Protein AF-A0A3N5KDJ1-F1 (afdb_monomer_lite)

Secondary structure (DSSP, 8-state):
-HHHHHHHHHHHHHHHHHHHHHTTTS---HHHHHHHHIIIIIHHHHHHHHHHHHHH--SHHHH-HHHHHHHHHHHHHHHHHHHHS-GGGGGGGHHHHHHHHHHHHHHHHHHHHHHHHHHH-SS--THHHHHHHHHHHHHHHHHHHHHHHHTHHHHHHHHHHHHHHHHHHHHHHHHHHHHHHHHTT--HHHHHHHHHHHHS--HHHHHHHHHHTS--HHHHHHHHHHHHHHHHHHHHHHHHHHTSPPPPP-

Radius of gyration: 21.08 Å; chains: 1; bounding box: 54×43×55 Å

Structure (mmCIF, N/CA/C/O backbone):
data_AF-A0A3N5KDJ1-F1
#
_entry.id   AF-A0A3N5KDJ1-F1
#
loop_
_atom_site.group_PDB
_atom_site.id
_atom_site.type_symbol
_atom_site.label_atom_id
_atom_site.label_alt_id
_atom_site.label_comp_id
_atom_site.label_asym_id
_atom_site.label_entity_id
_atom_site.label_seq_id
_atom_site.pdbx_PDB_ins_code
_atom_site.Cartn_x
_atom_site.Cartn_y
_atom_site.Cartn_z
_atom_site.occupancy
_atom_site.B_iso_or_equiv
_atom_site.auth_seq_id
_atom_site.auth_comp_id
_atom_site.auth_asym_id
_atom_site.auth_atom_id
_atom_site.pdbx_PDB_model_num
ATOM 1 N N . THR A 1 1 ? -10.649 -8.345 2.910 1.00 86.75 1 THR A N 1
ATOM 2 C CA . THR A 1 1 ? -9.796 -9.468 3.366 1.00 86.75 1 THR A CA 1
ATOM 3 C C . THR A 1 1 ? -8.658 -9.749 2.407 1.00 86.75 1 THR A C 1
ATOM 5 O O . THR A 1 1 ? -7.533 -9.834 2.877 1.00 86.75 1 THR A O 1
ATOM 8 N N . MET A 1 2 ? -8.898 -9.818 1.090 1.00 92.56 2 MET A N 1
ATOM 9 C CA . MET A 1 2 ? -7.835 -10.092 0.108 1.00 92.56 2 MET A CA 1
ATOM 10 C C . MET A 1 2 ? -6.663 -9.109 0.185 1.00 92.56 2 MET A C 1
ATOM 12 O O . MET A 1 2 ? -5.533 -9.563 0.349 1.00 92.56 2 MET A O 1
ATOM 16 N N . THR A 1 3 ? -6.922 -7.795 0.207 1.00 92.38 3 THR A N 1
ATOM 17 C CA . THR A 1 3 ? -5.856 -6.789 0.368 1.00 92.38 3 THR A CA 1
ATOM 18 C C . THR A 1 3 ? -5.021 -7.005 1.630 1.00 92.38 3 THR A C 1
ATOM 20 O O . THR A 1 3 ? -3.808 -6.832 1.614 1.00 92.38 3 THR A O 1
ATOM 23 N N . ALA A 1 4 ? -5.647 -7.392 2.747 1.00 90.50 4 ALA A N 1
ATOM 24 C CA . ALA A 1 4 ? -4.933 -7.620 4.002 1.00 90.50 4 ALA A CA 1
ATOM 25 C C . ALA A 1 4 ? -4.006 -8.841 3.895 1.00 90.50 4 ALA A C 1
ATOM 27 O O . ALA A 1 4 ? -2.845 -8.764 4.289 1.00 90.50 4 ALA A O 1
ATOM 28 N N . CYS A 1 5 ? -4.488 -9.938 3.305 1.00 93.06 5 CYS A N 1
ATOM 29 C CA . CYS A 1 5 ? -3.682 -11.133 3.062 1.00 93.06 5 CYS A CA 1
ATOM 30 C C . CYS A 1 5 ? -2.518 -10.852 2.099 1.00 93.06 5 CYS A C 1
ATOM 32 O O . CYS A 1 5 ? -1.385 -11.224 2.400 1.00 93.06 5 CYS A O 1
ATOM 34 N N . SER A 1 6 ? -2.762 -10.158 0.981 1.00 93.12 6 SER A N 1
ATOM 35 C CA . SER A 1 6 ? -1.705 -9.817 0.018 1.00 93.12 6 SER A CA 1
ATOM 36 C C . SER A 1 6 ? -0.662 -8.874 0.623 1.00 93.12 6 SER A C 1
ATOM 38 O O . SER A 1 6 ? 0.535 -9.060 0.415 1.00 93.12 6 SER A O 1
ATOM 40 N N . THR A 1 7 ? -1.098 -7.923 1.449 1.00 92.50 7 THR A N 1
ATOM 41 C CA . THR A 1 7 ? -0.223 -6.989 2.170 1.00 92.50 7 THR A CA 1
ATOM 42 C C . THR A 1 7 ? 0.633 -7.693 3.226 1.00 92.50 7 THR A C 1
ATOM 44 O O . THR A 1 7 ? 1.805 -7.367 3.382 1.00 92.50 7 THR A O 1
ATOM 47 N N . LEU A 1 8 ? 0.091 -8.684 3.940 1.00 91.56 8 LEU A N 1
ATOM 48 C CA . LEU A 1 8 ? 0.865 -9.477 4.901 1.00 91.56 8 LEU A CA 1
ATOM 49 C C . LEU A 1 8 ? 1.845 -10.440 4.216 1.00 91.56 8 LEU A C 1
ATOM 51 O O . LEU A 1 8 ? 2.909 -10.715 4.764 1.00 91.56 8 LEU A O 1
ATOM 55 N N . ALA A 1 9 ? 1.513 -10.928 3.018 1.00 94.19 9 ALA A N 1
ATOM 56 C CA . ALA A 1 9 ? 2.385 -11.796 2.227 1.00 94.19 9 ALA A CA 1
ATOM 57 C C . ALA A 1 9 ? 3.485 -11.029 1.463 1.00 94.19 9 ALA A C 1
ATOM 59 O O . ALA A 1 9 ? 4.521 -11.607 1.113 1.00 94.19 9 ALA A O 1
ATOM 60 N N . SER A 1 10 ? 3.299 -9.728 1.209 1.00 93.94 10 SER A N 1
ATOM 61 C CA . SER A 1 10 ? 4.195 -8.928 0.365 1.00 93.94 10 SER A CA 1
ATOM 62 C C . SER A 1 10 ? 5.666 -8.887 0.805 1.00 93.94 10 SER A C 1
ATOM 64 O O . SER A 1 10 ? 6.512 -8.844 -0.090 1.00 93.94 10 SER A O 1
ATOM 66 N N . PRO A 1 11 ? 6.042 -8.942 2.105 1.00 93.12 11 PRO A N 1
ATOM 67 C CA . PRO A 1 11 ? 7.449 -8.983 2.505 1.00 93.12 11 PRO A CA 1
ATOM 68 C C . PRO A 1 11 ? 8.232 -10.157 1.921 1.00 93.12 11 PRO A C 1
ATOM 70 O O . PRO A 1 11 ? 9.436 -10.043 1.733 1.00 93.12 11 PRO A O 1
ATOM 73 N N . VAL A 1 12 ? 7.565 -11.268 1.607 1.00 95.31 12 VAL A N 1
ATOM 74 C CA . VAL A 1 12 ? 8.206 -12.463 1.042 1.00 95.31 12 VAL A CA 1
ATOM 75 C C . VAL A 1 12 ? 7.979 -12.534 -0.465 1.00 95.31 12 VAL A C 1
ATOM 77 O O . VAL A 1 12 ? 8.919 -12.735 -1.236 1.00 95.31 12 VAL A O 1
ATOM 80 N N . VAL A 1 13 ? 6.734 -12.326 -0.894 1.00 95.62 13 VAL A N 1
ATOM 81 C CA . VAL A 1 13 ? 6.320 -12.514 -2.289 1.00 95.62 13 VAL A CA 1
ATOM 82 C C . VAL A 1 13 ? 6.931 -11.455 -3.210 1.00 95.62 13 VAL A C 1
ATOM 84 O O . VAL A 1 13 ? 7.442 -11.789 -4.279 1.00 95.62 13 VAL A O 1
ATOM 87 N N . THR A 1 14 ? 6.944 -10.184 -2.797 1.00 93.94 14 THR A N 1
ATOM 88 C CA . THR A 1 14 ? 7.474 -9.101 -3.636 1.00 93.94 14 THR A CA 1
ATOM 89 C C . THR A 1 14 ? 8.986 -9.241 -3.849 1.00 93.94 14 THR A C 1
ATOM 91 O O . THR A 1 14 ? 9.416 -9.180 -5.004 1.00 93.94 14 THR A O 1
ATOM 94 N N . PRO A 1 15 ? 9.823 -9.507 -2.821 1.00 93.19 15 PRO A N 1
ATOM 95 C CA . PRO A 1 15 ? 11.246 -9.758 -3.038 1.00 93.19 15 PRO A CA 1
ATOM 96 C C . PRO A 1 15 ? 11.558 -10.994 -3.852 1.00 93.19 15 PRO A C 1
ATOM 98 O O . PRO A 1 15 ? 12.506 -10.971 -4.638 1.00 93.19 15 PRO A O 1
ATOM 101 N N . PHE A 1 16 ? 10.746 -12.038 -3.714 1.00 95.00 16 PHE A N 1
ATOM 102 C CA . PHE A 1 16 ? 10.874 -13.231 -4.532 1.00 95.00 16 PHE A CA 1
ATOM 103 C C . PHE A 1 16 ? 10.671 -12.907 -6.019 1.00 95.00 16 PHE A C 1
ATOM 105 O O . PHE A 1 16 ? 11.579 -13.135 -6.819 1.00 95.00 16 PHE A O 1
ATOM 112 N N . TYR A 1 17 ? 9.542 -12.292 -6.390 1.00 93.62 17 TYR A N 1
ATOM 113 C CA . TYR A 1 17 ? 9.266 -11.962 -7.792 1.00 93.62 17 TYR A CA 1
ATOM 114 C C . TYR A 1 17 ? 10.237 -10.937 -8.366 1.00 93.62 17 TYR A C 1
ATOM 116 O O . TYR A 1 17 ? 10.680 -11.086 -9.501 1.00 93.62 17 TYR A O 1
ATOM 124 N N . MET A 1 18 ? 10.632 -9.935 -7.585 1.00 91.88 18 MET A N 1
ATOM 125 C CA . MET A 1 18 ? 11.639 -8.969 -8.015 1.00 91.88 18 MET A CA 1
ATOM 126 C C . MET A 1 18 ? 12.985 -9.648 -8.287 1.00 91.88 18 MET A C 1
ATOM 128 O O . MET A 1 18 ? 13.595 -9.393 -9.321 1.00 91.88 18 MET A O 1
ATOM 132 N N . LYS A 1 19 ? 13.438 -10.567 -7.425 1.00 91.44 19 LYS A N 1
ATOM 133 C CA . LYS A 1 19 ? 14.679 -11.318 -7.663 1.00 91.44 19 LYS A CA 1
ATOM 134 C C . LYS A 1 19 ? 14.588 -12.195 -8.918 1.00 91.44 19 LYS A C 1
ATOM 136 O O . LYS A 1 19 ? 15.552 -12.259 -9.673 1.00 91.44 19 LYS A O 1
ATOM 141 N N . VAL A 1 20 ? 13.446 -12.841 -9.155 1.00 92.75 20 VAL A N 1
ATOM 142 C CA . VAL A 1 20 ? 13.242 -13.728 -10.314 1.00 92.75 20 VAL A CA 1
ATOM 143 C C . VAL A 1 20 ? 13.137 -12.945 -11.627 1.00 92.75 20 VAL A C 1
ATOM 145 O O . VAL A 1 20 ? 13.780 -13.310 -12.607 1.00 92.75 20 VAL A O 1
ATOM 148 N N . LEU A 1 21 ? 12.348 -11.869 -11.654 1.00 91.06 21 LEU A N 1
ATOM 149 C CA . LEU A 1 21 ? 12.019 -11.133 -12.879 1.00 91.06 21 LEU A CA 1
ATOM 150 C C . LEU A 1 21 ? 13.016 -10.008 -13.178 1.00 91.06 21 LEU A C 1
ATOM 152 O O . LEU A 1 21 ? 13.405 -9.814 -14.326 1.00 91.06 21 LEU A O 1
ATOM 156 N N . ALA A 1 22 ? 13.442 -9.272 -12.151 1.00 87.25 22 ALA A N 1
ATOM 157 C CA . ALA A 1 22 ? 14.300 -8.097 -12.288 1.00 87.25 22 ALA A CA 1
ATOM 158 C C . ALA A 1 22 ? 15.753 -8.339 -11.847 1.00 87.25 22 ALA A C 1
ATOM 160 O O . ALA A 1 22 ? 16.609 -7.508 -12.139 1.00 87.25 22 ALA A O 1
ATOM 161 N N . GLY A 1 23 ? 16.073 -9.473 -11.210 1.00 83.19 23 GLY A N 1
ATOM 162 C CA . GLY A 1 23 ? 17.424 -9.764 -10.703 1.00 83.19 23 GLY A CA 1
ATOM 163 C C . GLY A 1 23 ? 18.509 -9.874 -11.779 1.00 83.19 23 GLY A C 1
ATOM 164 O O . GLY A 1 23 ? 19.690 -9.806 -11.456 1.00 83.19 23 GLY A O 1
ATOM 165 N N . LYS A 1 24 ? 18.122 -10.007 -13.056 1.00 82.00 24 LYS A N 1
ATOM 166 C CA . LYS A 1 24 ? 19.039 -9.930 -14.207 1.00 82.00 24 LYS A CA 1
ATOM 167 C C . LYS A 1 24 ? 19.318 -8.496 -14.675 1.00 82.00 24 LYS A C 1
ATOM 169 O O . LYS A 1 24 ? 20.275 -8.285 -15.408 1.00 82.00 24 LYS A O 1
ATOM 174 N N . LEU A 1 25 ? 18.477 -7.536 -14.288 1.00 83.38 25 LEU A N 1
ATOM 175 C CA . LEU A 1 25 ? 18.552 -6.132 -14.707 1.00 83.38 25 LEU A CA 1
ATOM 176 C C . LEU A 1 25 ? 19.106 -5.226 -13.601 1.00 83.38 25 LEU A C 1
ATOM 178 O O . LEU A 1 25 ? 19.779 -4.244 -13.897 1.00 83.38 25 LEU A O 1
ATOM 182 N N . VAL A 1 26 ? 18.810 -5.534 -12.333 1.00 83.50 26 VAL A N 1
ATOM 183 C CA . VAL A 1 26 ? 19.200 -4.727 -11.166 1.00 83.50 26 VAL A CA 1
ATOM 184 C C . VAL A 1 26 ? 19.635 -5.655 -10.023 1.00 83.50 26 VAL A C 1
ATOM 186 O O . VAL A 1 26 ? 18.965 -6.665 -9.788 1.00 83.50 26 VAL A O 1
ATOM 189 N N . PRO A 1 27 ? 20.719 -5.343 -9.282 1.00 82.75 27 PRO A N 1
ATOM 190 C CA . PRO A 1 27 ? 21.112 -6.126 -8.113 1.00 82.75 27 PRO A CA 1
ATOM 191 C C . PRO A 1 27 ? 20.036 -6.037 -7.024 1.00 82.75 27 PRO A C 1
ATOM 193 O O . PRO A 1 27 ? 19.759 -4.966 -6.486 1.00 82.75 27 PRO A O 1
ATOM 196 N N . ILE A 1 28 ? 19.414 -7.173 -6.696 1.00 84.56 28 ILE A N 1
ATOM 197 C CA . ILE A 1 28 ? 18.322 -7.246 -5.716 1.00 84.56 28 ILE A CA 1
ATOM 198 C C . ILE A 1 28 ? 18.741 -8.113 -4.532 1.00 84.56 28 ILE A C 1
ATOM 200 O O . ILE A 1 28 ? 18.849 -9.339 -4.625 1.00 84.56 28 ILE A O 1
ATOM 204 N N . HIS A 1 29 ? 18.913 -7.467 -3.379 1.00 88.38 29 HIS A N 1
ATOM 205 C CA . HIS A 1 29 ? 19.149 -8.139 -2.105 1.00 88.38 29 HIS A CA 1
ATOM 206 C C . HIS A 1 29 ? 17.816 -8.499 -1.443 1.00 88.38 29 HIS A C 1
ATOM 208 O O . HIS A 1 29 ? 17.119 -7.637 -0.909 1.00 88.38 29 HIS A O 1
ATOM 214 N N . PHE A 1 30 ? 17.476 -9.792 -1.466 1.00 90.00 30 PHE A N 1
ATOM 215 C CA . PHE A 1 30 ? 16.200 -10.312 -0.959 1.00 90.00 30 PHE A CA 1
ATOM 216 C C . PHE A 1 30 ? 15.907 -9.872 0.484 1.00 90.00 30 PHE A C 1
ATOM 218 O O . PHE A 1 30 ? 14.852 -9.300 0.745 1.00 90.00 30 PHE A O 1
ATOM 225 N N . LEU A 1 31 ? 16.855 -10.089 1.405 1.00 88.75 31 LEU A N 1
ATOM 226 C CA . LEU A 1 31 ? 16.681 -9.785 2.830 1.00 88.75 31 LEU A CA 1
ATOM 227 C C . LEU A 1 31 ? 16.502 -8.280 3.075 1.00 88.75 31 LEU A C 1
ATOM 229 O O . LEU A 1 31 ? 15.593 -7.882 3.799 1.00 88.75 31 LEU A O 1
ATOM 233 N N . SER A 1 32 ? 17.312 -7.444 2.423 1.00 85.75 32 SER A N 1
ATOM 234 C CA . SER A 1 32 ? 17.217 -5.985 2.543 1.00 85.75 32 SER A CA 1
ATOM 235 C C . SER A 1 32 ? 15.866 -5.471 2.051 1.00 85.75 32 SER A C 1
ATOM 237 O O . SER A 1 32 ? 15.233 -4.664 2.724 1.00 85.75 32 SER A O 1
ATOM 239 N N . MET A 1 33 ? 15.382 -5.977 0.910 1.00 89.50 33 MET A N 1
ATOM 240 C CA . MET A 1 33 ? 14.079 -5.571 0.389 1.00 89.50 33 MET A CA 1
ATOM 241 C C . MET A 1 33 ? 12.926 -6.073 1.259 1.00 89.50 33 MET A C 1
ATOM 243 O O . MET A 1 33 ? 11.988 -5.318 1.498 1.00 89.50 33 MET A O 1
ATOM 247 N N . MET A 1 34 ? 13.003 -7.300 1.785 1.00 91.81 34 MET A N 1
ATOM 248 C CA . MET A 1 34 ? 12.018 -7.820 2.738 1.00 91.81 34 MET A CA 1
ATOM 249 C C . MET A 1 34 ? 11.919 -6.927 3.981 1.00 91.81 34 MET A C 1
ATOM 251 O O . MET A 1 34 ? 10.816 -6.532 4.360 1.00 91.81 34 MET A O 1
ATOM 255 N N . LEU A 1 35 ? 13.055 -6.565 4.587 1.00 88.38 35 LEU A N 1
ATOM 256 C CA . LEU A 1 35 ? 13.093 -5.678 5.754 1.00 88.38 35 LEU A CA 1
ATOM 257 C C . LEU A 1 35 ? 12.549 -4.282 5.426 1.00 88.38 35 LEU A C 1
ATOM 259 O O . LEU A 1 35 ? 11.768 -3.740 6.207 1.00 88.38 35 LEU A O 1
ATOM 263 N N . SER A 1 36 ? 12.868 -3.730 4.250 1.00 88.19 36 SER A N 1
ATOM 264 C CA . SER A 1 36 ? 12.290 -2.460 3.793 1.00 88.19 36 SER A CA 1
ATOM 265 C C . SER A 1 36 ? 10.769 -2.530 3.622 1.00 88.19 36 SER A C 1
ATOM 267 O O . SER A 1 36 ? 10.069 -1.590 3.997 1.00 88.19 36 SER A O 1
ATOM 269 N N . ILE A 1 37 ? 10.231 -3.641 3.107 1.00 90.81 37 ILE A N 1
ATOM 270 C CA . ILE A 1 37 ? 8.781 -3.836 2.969 1.00 90.81 37 ILE A CA 1
ATOM 271 C C . ILE A 1 37 ? 8.117 -3.960 4.342 1.00 90.81 37 ILE A C 1
ATOM 273 O O . ILE A 1 37 ? 7.121 -3.281 4.590 1.00 90.81 37 ILE A O 1
ATOM 277 N N . LEU A 1 38 ? 8.671 -4.769 5.253 1.00 90.06 38 LEU A N 1
ATOM 278 C CA . LEU A 1 38 ? 8.181 -4.869 6.636 1.00 90.06 38 LEU A CA 1
ATOM 279 C C . LEU A 1 38 ? 8.123 -3.491 7.296 1.00 90.06 38 LEU A C 1
ATOM 281 O O . LEU A 1 38 ? 7.114 -3.118 7.893 1.00 90.06 38 LEU A O 1
ATOM 285 N N . ASN A 1 39 ? 9.188 -2.715 7.126 1.00 87.50 39 ASN A N 1
ATOM 286 C CA . ASN A 1 39 ? 9.310 -1.382 7.680 1.00 87.50 39 ASN A CA 1
ATOM 287 C C . ASN A 1 39 ? 8.277 -0.395 7.113 1.00 87.50 39 ASN A C 1
ATOM 289 O O . ASN A 1 39 ? 7.693 0.386 7.858 1.00 87.50 39 ASN A O 1
ATOM 293 N N . MET A 1 40 ? 8.029 -0.434 5.804 1.00 86.44 40 MET A N 1
ATOM 294 C CA . MET A 1 40 ? 7.122 0.502 5.133 1.00 86.44 40 MET A CA 1
ATOM 295 C C . MET A 1 40 ? 5.641 0.109 5.245 1.00 86.44 40 MET A C 1
ATOM 297 O O . MET A 1 40 ? 4.772 0.961 5.081 1.00 86.44 40 MET A O 1
ATOM 301 N N . ILE A 1 41 ? 5.337 -1.163 5.511 1.00 88.06 41 ILE A N 1
ATOM 302 C CA . ILE A 1 41 ? 3.964 -1.685 5.527 1.00 88.06 41 ILE A CA 1
ATOM 303 C C . ILE A 1 41 ? 3.536 -2.096 6.930 1.00 88.06 41 ILE A C 1
ATOM 305 O O . ILE A 1 41 ? 2.571 -1.557 7.467 1.00 88.06 41 ILE A O 1
ATOM 309 N N . VAL A 1 42 ? 4.235 -3.061 7.530 1.00 87.06 42 VAL A N 1
ATOM 310 C CA . VAL A 1 42 ? 3.792 -3.682 8.784 1.00 87.06 42 VAL A CA 1
ATOM 311 C C . VAL A 1 42 ? 3.861 -2.676 9.922 1.00 87.06 42 VAL A C 1
ATOM 313 O O . VAL A 1 42 ? 2.908 -2.579 10.692 1.00 87.06 42 VAL A O 1
ATOM 316 N N . VAL A 1 43 ? 4.931 -1.876 9.999 1.00 87.75 43 VAL A N 1
ATOM 317 C CA . VAL A 1 43 ? 5.064 -0.883 11.074 1.00 87.75 43 VAL A CA 1
ATOM 318 C C . VAL A 1 43 ? 3.939 0.166 11.019 1.00 87.75 43 VAL A C 1
ATOM 320 O O . VAL A 1 43 ? 3.238 0.305 12.026 1.00 87.75 43 VAL A O 1
ATOM 323 N N . PRO A 1 44 ? 3.652 0.836 9.880 1.00 86.25 44 PRO A N 1
ATOM 324 C CA . PRO A 1 44 ? 2.510 1.745 9.791 1.00 86.25 44 PRO A CA 1
ATOM 325 C C . PRO A 1 44 ? 1.151 1.080 10.027 1.00 86.25 44 PRO A C 1
ATOM 327 O O . PRO A 1 44 ? 0.286 1.705 10.634 1.00 86.25 44 PRO A O 1
ATOM 330 N N . ILE A 1 45 ? 0.945 -0.175 9.607 1.00 89.44 45 ILE A N 1
ATOM 331 C CA . ILE A 1 45 ? -0.315 -0.894 9.865 1.00 89.44 45 ILE A CA 1
ATOM 332 C C . ILE A 1 45 ? -0.498 -1.153 11.359 1.00 89.44 45 ILE A C 1
ATOM 334 O O . ILE A 1 45 ? -1.560 -0.852 11.899 1.00 89.44 45 ILE A O 1
ATOM 338 N N . VAL A 1 46 ? 0.521 -1.676 12.047 1.00 89.94 46 VAL A N 1
ATOM 339 C CA . VAL A 1 46 ? 0.458 -1.937 13.495 1.00 89.94 46 VAL A CA 1
ATOM 340 C C . VAL A 1 46 ? 0.188 -0.641 14.253 1.00 89.94 46 VAL A C 1
ATOM 342 O O . VAL A 1 46 ? -0.699 -0.591 15.105 1.00 89.94 46 VAL A O 1
ATOM 345 N N . VAL A 1 47 ? 0.891 0.431 13.893 1.00 89.00 47 VAL A N 1
ATOM 346 C CA . VAL A 1 47 ? 0.674 1.765 14.461 1.00 89.00 47 VAL A CA 1
ATOM 347 C C . VAL A 1 47 ? -0.731 2.272 14.168 1.00 89.00 47 VAL A C 1
ATOM 349 O O . VAL A 1 47 ? -1.393 2.760 15.077 1.00 89.00 47 VAL A O 1
ATOM 352 N N . GLY A 1 48 ? -1.220 2.115 12.940 1.00 87.44 48 GLY A N 1
ATOM 353 C CA . GLY A 1 48 ? -2.573 2.490 12.542 1.00 87.44 48 GLY A CA 1
ATOM 354 C C . GLY A 1 48 ? -3.648 1.726 13.315 1.00 87.44 48 GLY A C 1
ATOM 355 O O . GLY A 1 48 ? -4.643 2.320 13.719 1.00 87.44 48 GLY A O 1
ATOM 356 N N . LEU A 1 49 ? -3.437 0.438 13.600 1.00 89.12 49 LEU A N 1
ATOM 357 C CA . LEU A 1 49 ? -4.335 -0.374 14.429 1.00 89.12 49 LEU A CA 1
ATOM 358 C C . LEU A 1 49 ? -4.322 0.072 15.898 1.00 89.12 49 LEU A C 1
ATOM 360 O O . LEU A 1 49 ? -5.381 0.150 16.526 1.00 89.12 49 LEU A O 1
ATOM 364 N N . ILE A 1 50 ? -3.148 0.401 16.447 1.00 89.06 50 ILE A N 1
ATOM 365 C CA . ILE A 1 50 ? -3.026 0.980 17.793 1.00 89.06 50 ILE A CA 1
ATOM 366 C C . ILE A 1 50 ? -3.734 2.337 17.837 1.00 89.06 50 ILE A C 1
ATOM 368 O O . ILE A 1 50 ? -4.560 2.564 18.718 1.00 89.06 50 ILE A O 1
ATOM 372 N N . ALA A 1 51 ? -3.470 3.206 16.862 1.00 85.12 51 ALA A N 1
ATOM 373 C CA . ALA A 1 51 ? -4.101 4.510 16.734 1.00 85.12 51 ALA A CA 1
ATOM 374 C C . ALA A 1 51 ? -5.622 4.377 16.603 1.00 85.12 51 ALA A C 1
ATOM 376 O O . ALA A 1 51 ? -6.344 5.064 17.313 1.00 85.12 51 ALA A O 1
ATOM 377 N N . ASN A 1 52 ? -6.132 3.444 15.792 1.00 85.62 52 ASN A N 1
ATOM 378 C CA . ASN A 1 52 ? -7.565 3.176 15.663 1.00 85.62 52 ASN A CA 1
ATOM 379 C C . ASN A 1 52 ? -8.191 2.808 17.018 1.00 85.62 52 ASN A C 1
ATOM 381 O O . ASN A 1 52 ? -9.195 3.404 17.411 1.00 85.62 52 ASN A O 1
ATOM 385 N N . ARG A 1 53 ? -7.552 1.908 17.780 1.00 85.31 53 ARG A N 1
ATOM 386 C CA . ARG A 1 53 ? -7.997 1.566 19.141 1.00 85.31 53 ARG A CA 1
ATOM 387 C C . ARG A 1 53 ? -7.959 2.766 20.081 1.00 85.31 53 ARG A C 1
ATOM 389 O O . ARG A 1 53 ? -8.887 2.939 20.864 1.00 85.31 53 ARG A O 1
ATOM 396 N N . VAL A 1 54 ? -6.918 3.595 20.006 1.00 82.56 54 VAL A N 1
ATOM 397 C CA . VAL A 1 54 ? -6.815 4.814 20.817 1.00 82.56 54 VAL A CA 1
ATOM 398 C C . VAL A 1 54 ? -7.881 5.827 20.415 1.00 82.56 54 VAL A C 1
ATOM 400 O O . VAL A 1 54 ? -8.434 6.478 21.290 1.00 82.56 54 VAL A O 1
ATOM 403 N N . LEU A 1 55 ? -8.211 5.962 19.133 1.00 77.19 55 LEU A N 1
ATOM 404 C CA . LEU A 1 55 ? -9.133 6.970 18.608 1.00 77.19 55 LEU A CA 1
ATOM 405 C C . LEU A 1 55 ? -10.598 6.604 18.861 1.00 77.19 55 LEU A C 1
ATOM 407 O O . LEU A 1 55 ? -11.318 7.409 19.453 1.00 77.19 55 LEU A O 1
ATOM 411 N N . TYR A 1 56 ? -11.008 5.389 18.496 1.00 77.75 56 TYR A N 1
ATOM 412 C CA . TYR A 1 56 ? -12.401 4.929 18.567 1.00 77.75 56 TYR A CA 1
ATOM 413 C C . TYR A 1 56 ? -12.715 4.072 19.801 1.00 77.75 56 TYR A C 1
ATOM 415 O O . TYR A 1 56 ? -13.866 3.710 20.031 1.00 77.75 56 TYR A O 1
ATOM 423 N N . GLY A 1 57 ? -11.720 3.728 20.621 1.00 79.00 57 GLY A N 1
ATOM 424 C CA . GLY A 1 57 ? -11.937 2.904 21.804 1.00 79.00 57 GLY A CA 1
ATOM 425 C C . GLY A 1 57 ? -12.821 3.586 22.854 1.00 79.00 57 GLY A C 1
ATOM 426 O O . GLY A 1 57 ? -12.542 4.699 23.295 1.00 79.00 57 GLY A O 1
ATOM 427 N N . HIS A 1 58 ? -13.839 2.867 23.333 1.00 77.38 58 HIS A N 1
ATOM 428 C CA . HIS A 1 58 ? -14.756 3.328 24.387 1.00 77.38 58 HIS A CA 1
ATOM 429 C C . HIS A 1 58 ? -14.208 3.172 25.819 1.00 77.38 58 HIS A C 1
ATOM 431 O O . HIS A 1 58 ? -14.892 3.497 26.787 1.00 77.38 58 HIS A O 1
ATOM 437 N N . LYS A 1 59 ? -12.983 2.658 25.993 1.00 83.31 59 LYS A N 1
ATOM 438 C CA . LYS A 1 59 ? -12.379 2.491 27.325 1.00 83.31 59 LYS A CA 1
ATOM 439 C C . LYS A 1 59 ? -12.046 3.854 27.946 1.00 83.31 59 LYS A C 1
ATOM 441 O O . LYS A 1 59 ? -11.507 4.723 27.264 1.00 83.31 59 LYS A O 1
ATOM 446 N N . LYS A 1 60 ? -12.247 3.994 29.267 1.00 77.25 60 LYS A N 1
ATOM 447 C CA . LYS A 1 60 ? -11.940 5.221 30.042 1.00 77.25 60 LYS A CA 1
ATOM 448 C C . LYS A 1 60 ? -10.518 5.751 29.812 1.00 77.25 60 LYS A C 1
ATOM 450 O O . LYS A 1 60 ? -10.319 6.958 29.734 1.00 77.25 60 LYS A O 1
ATOM 455 N N . VAL A 1 61 ? -9.542 4.855 29.641 1.00 78.19 61 VAL A N 1
ATOM 456 C CA . VAL A 1 61 ? -8.135 5.208 29.367 1.00 78.19 61 VAL A CA 1
ATOM 457 C C . VAL A 1 61 ? -7.989 6.051 28.094 1.00 78.19 61 VAL A C 1
ATOM 459 O O . VAL A 1 61 ? -7.192 6.977 28.072 1.00 78.19 61 VAL A O 1
ATOM 462 N N . TYR A 1 62 ? -8.785 5.797 27.053 1.00 79.38 62 TYR A N 1
ATOM 463 C CA . TYR A 1 62 ? -8.701 6.531 25.784 1.00 79.38 62 TYR A CA 1
ATOM 464 C C . TYR A 1 62 ? -9.515 7.829 25.762 1.00 79.38 62 TYR A C 1
ATOM 466 O O . TYR A 1 62 ? -9.414 8.600 24.807 1.00 79.38 62 TYR A O 1
ATOM 474 N N . GLN A 1 63 ? -10.344 8.061 26.779 1.00 78.75 63 GLN A N 1
ATOM 475 C CA . GLN A 1 63 ? -11.147 9.276 26.938 1.00 78.75 63 GLN A CA 1
ATOM 476 C C . GLN A 1 63 ? -10.507 10.259 27.926 1.00 78.75 63 GLN A C 1
ATOM 478 O O . GLN A 1 63 ? -10.778 11.457 27.865 1.00 78.75 63 GLN A O 1
ATOM 483 N N . ASN A 1 64 ? -9.639 9.767 28.815 1.00 85.56 64 ASN A N 1
ATOM 484 C CA . ASN A 1 64 ? -8.939 10.587 29.792 1.00 85.56 64 ASN A CA 1
ATOM 485 C C . ASN A 1 64 ? -7.816 11.413 29.119 1.00 85.56 64 ASN A C 1
ATOM 487 O O . ASN A 1 64 ? -6.873 10.821 28.583 1.00 85.56 64 ASN A O 1
ATOM 491 N N . PRO A 1 65 ? -7.856 12.761 29.168 1.00 86.06 65 PRO A N 1
ATOM 492 C CA . PRO A 1 65 ? -6.830 13.608 28.558 1.00 86.06 65 PRO A CA 1
ATOM 493 C C . PRO A 1 65 ? -5.429 13.376 29.140 1.00 86.06 65 PRO A C 1
ATOM 495 O O . PRO A 1 65 ? -4.460 13.407 28.387 1.00 86.06 65 PRO A O 1
ATOM 498 N N . ALA A 1 66 ? -5.303 13.066 30.436 1.00 88.19 66 ALA A N 1
ATOM 499 C CA . ALA A 1 66 ? -4.003 12.798 31.056 1.00 88.19 66 ALA A CA 1
ATOM 500 C C . ALA A 1 66 ? -3.339 11.535 30.480 1.00 88.19 66 ALA A C 1
ATOM 502 O O . ALA A 1 66 ? -2.141 11.524 30.205 1.00 88.19 66 ALA A O 1
ATOM 503 N N . ALA A 1 67 ? -4.130 10.489 30.225 1.00 87.81 67 ALA A N 1
ATOM 504 C CA . ALA A 1 67 ? -3.639 9.261 29.607 1.00 87.81 67 ALA A CA 1
ATOM 505 C C . ALA A 1 67 ? -3.222 9.485 28.143 1.00 87.81 67 ALA A C 1
ATOM 507 O O . ALA A 1 67 ? -2.199 8.958 27.713 1.00 87.81 67 ALA A O 1
ATOM 508 N N . LEU A 1 68 ? -3.963 10.306 27.388 1.00 88.00 68 LEU A N 1
ATOM 509 C CA . LEU A 1 68 ? -3.580 10.680 26.021 1.00 88.00 68 LEU A CA 1
ATOM 510 C C . LEU A 1 68 ? -2.272 11.483 25.997 1.00 88.00 68 LEU A C 1
ATOM 512 O O . LEU A 1 68 ? -1.406 11.199 25.174 1.00 88.00 68 LEU A O 1
ATOM 516 N N . ILE A 1 69 ? -2.090 12.430 26.922 1.00 90.12 69 ILE A N 1
ATOM 517 C CA . ILE A 1 69 ? -0.833 13.181 27.060 1.00 90.12 69 ILE A CA 1
ATOM 518 C C . ILE A 1 69 ? 0.326 12.234 27.387 1.00 90.12 69 ILE A C 1
ATOM 520 O O . ILE A 1 69 ? 1.379 12.335 26.763 1.00 90.12 69 ILE A O 1
ATOM 524 N N . ALA A 1 70 ? 0.132 11.278 28.299 1.00 90.50 70 ALA A N 1
ATOM 525 C CA . ALA A 1 70 ? 1.159 10.292 28.625 1.00 90.50 70 ALA A CA 1
ATOM 526 C C . ALA A 1 70 ? 1.565 9.460 27.396 1.00 90.50 70 ALA A C 1
ATOM 528 O O . ALA A 1 70 ? 2.752 9.346 27.100 1.00 90.50 70 ALA A O 1
ATOM 529 N N . VAL A 1 71 ? 0.598 8.939 26.631 1.00 89.81 71 VAL A N 1
ATOM 530 C CA . VAL A 1 71 ? 0.880 8.191 25.391 1.00 89.81 71 VAL A CA 1
ATOM 531 C C . VAL A 1 71 ? 1.612 9.067 24.372 1.00 89.81 71 VAL A C 1
ATOM 533 O O . VAL A 1 71 ? 2.579 8.611 23.765 1.00 89.81 71 VAL A O 1
ATOM 536 N N . MET A 1 72 ? 1.197 10.326 24.211 1.00 91.06 72 MET A N 1
ATOM 537 C CA . MET A 1 72 ? 1.851 11.283 23.319 1.00 91.06 72 MET A CA 1
ATOM 538 C C . MET A 1 72 ? 3.317 11.499 23.717 1.00 91.06 72 MET A C 1
ATOM 540 O O . MET A 1 72 ? 4.201 11.329 22.881 1.00 91.06 72 MET A O 1
ATOM 544 N N . LEU A 1 73 ? 3.591 11.791 24.991 1.00 92.31 73 LEU A N 1
ATOM 545 C CA . LEU A 1 73 ? 4.949 12.002 25.498 1.00 92.31 73 LEU A CA 1
ATOM 546 C C . LEU A 1 73 ? 5.819 10.750 25.358 1.00 92.31 73 LEU A C 1
ATOM 548 O O . LEU A 1 73 ? 6.956 10.859 24.911 1.00 92.31 73 LEU A O 1
ATOM 552 N N . ILE A 1 74 ? 5.282 9.565 25.663 1.00 92.00 74 ILE A N 1
ATOM 553 C CA . ILE A 1 74 ? 5.993 8.290 25.483 1.00 92.00 74 ILE A CA 1
ATOM 554 C C . ILE A 1 74 ? 6.339 8.075 24.006 1.00 92.00 74 ILE A C 1
ATOM 556 O O . ILE A 1 74 ? 7.472 7.723 23.684 1.00 92.00 74 ILE A O 1
ATOM 560 N N . SER A 1 75 ? 5.389 8.312 23.097 1.00 91.44 75 SER A N 1
ATOM 561 C CA . SER A 1 75 ? 5.628 8.153 21.659 1.00 91.44 75 SER A CA 1
ATOM 562 C C . SER A 1 75 ? 6.647 9.162 21.118 1.00 91.44 75 SER A C 1
ATOM 564 O O . SER A 1 75 ? 7.523 8.786 20.341 1.00 91.44 75 SER A O 1
ATOM 566 N N . LEU A 1 76 ? 6.602 10.414 21.584 1.00 92.75 76 LEU A N 1
ATOM 567 C CA . LEU A 1 76 ? 7.546 11.461 21.199 1.00 92.75 76 LEU A CA 1
ATOM 568 C C . LEU A 1 76 ? 8.956 11.180 21.735 1.00 92.75 76 LEU A C 1
ATOM 570 O O . LEU A 1 76 ? 9.926 11.266 20.985 1.00 92.75 76 LEU A O 1
ATOM 574 N N . ALA A 1 77 ? 9.069 10.792 23.008 1.00 92.19 77 ALA A N 1
ATOM 575 C CA . ALA A 1 77 ? 10.335 10.412 23.625 1.00 92.19 77 ALA A CA 1
ATOM 576 C C . ALA A 1 77 ? 10.934 9.178 22.941 1.00 92.19 77 ALA A C 1
ATOM 578 O O . ALA A 1 77 ? 12.115 9.176 22.606 1.00 92.19 77 ALA A O 1
ATOM 579 N N . GLY A 1 78 ? 10.117 8.160 22.653 1.00 89.12 78 GLY A N 1
ATOM 580 C CA . GLY A 1 78 ? 10.545 6.988 21.894 1.00 89.12 78 GLY A CA 1
ATOM 581 C C . GLY A 1 78 ? 11.072 7.362 20.506 1.00 89.12 78 GLY A C 1
ATOM 582 O O . GLY A 1 78 ? 12.154 6.919 20.126 1.00 89.12 78 GLY A O 1
ATOM 583 N N . ALA A 1 79 ? 10.369 8.230 19.770 1.00 89.81 79 ALA A N 1
ATOM 584 C CA . ALA A 1 79 ? 10.832 8.717 18.472 1.00 89.81 79 ALA A CA 1
ATOM 585 C C . ALA A 1 79 ? 12.173 9.466 18.591 1.00 89.81 79 ALA A C 1
ATOM 587 O O . ALA A 1 79 ? 13.098 9.185 17.828 1.00 89.81 79 ALA A O 1
ATOM 588 N N . ALA A 1 80 ? 12.323 10.344 19.585 1.00 89.50 80 ALA A N 1
ATOM 589 C CA . ALA A 1 80 ? 13.569 11.064 19.840 1.00 89.50 80 ALA A CA 1
ATOM 590 C C . ALA A 1 80 ? 14.730 10.117 20.188 1.00 89.50 80 ALA A C 1
ATOM 592 O O . ALA A 1 80 ? 15.792 10.207 19.578 1.00 89.50 80 ALA A O 1
ATOM 593 N N . ILE A 1 81 ? 14.520 9.146 21.083 1.00 88.38 81 ILE A N 1
ATOM 594 C CA . ILE A 1 81 ? 15.523 8.126 21.435 1.00 88.38 81 ILE A CA 1
ATOM 595 C C . ILE A 1 81 ? 15.953 7.356 20.189 1.00 88.38 81 ILE A C 1
ATOM 597 O O . ILE A 1 81 ? 17.149 7.186 19.945 1.00 88.38 81 ILE A O 1
ATOM 601 N N . THR A 1 82 ? 14.992 6.940 19.357 1.00 84.31 82 THR A N 1
ATOM 602 C CA . THR A 1 82 ? 15.337 6.264 18.107 1.00 84.31 82 THR A CA 1
ATOM 603 C C . THR A 1 82 ? 16.132 7.159 17.173 1.00 84.31 82 THR A C 1
ATOM 605 O O . THR A 1 82 ? 16.886 6.611 16.396 1.00 84.31 82 THR A O 1
ATOM 608 N N . LEU A 1 83 ? 16.040 8.490 17.220 1.00 84.69 83 LEU A N 1
ATOM 609 C CA . LEU A 1 83 ? 16.869 9.393 16.408 1.00 84.69 83 LEU A CA 1
ATOM 610 C C . LEU A 1 83 ? 18.283 9.587 16.980 1.00 84.69 83 LEU A C 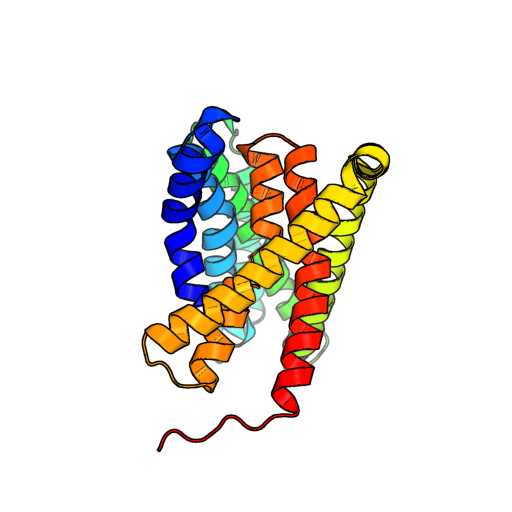1
ATOM 612 O O . LEU A 1 83 ? 19.225 9.711 16.201 1.00 84.69 83 LEU A O 1
ATOM 616 N N . LEU A 1 84 ? 18.438 9.547 18.305 1.00 85.31 84 LEU A N 1
ATOM 617 C CA . LEU A 1 84 ? 19.714 9.785 18.991 1.00 85.31 84 LEU A CA 1
ATOM 618 C C . LEU A 1 84 ? 20.727 8.643 18.840 1.00 85.31 84 LEU A C 1
ATOM 620 O O . LEU A 1 84 ? 21.930 8.887 18.809 1.00 85.31 84 LEU A O 1
ATOM 624 N N . ILE A 1 85 ? 20.270 7.396 18.725 1.00 82.25 85 ILE A N 1
ATOM 625 C CA . ILE A 1 85 ? 21.173 6.259 18.493 1.00 82.25 85 ILE A CA 1
ATOM 626 C C . ILE A 1 85 ? 21.713 6.361 17.052 1.00 82.25 85 ILE A C 1
ATOM 628 O O . ILE A 1 85 ? 20.925 6.626 16.154 1.00 82.25 85 ILE A O 1
ATOM 632 N N . PRO A 1 86 ? 23.006 6.175 16.742 1.00 76.31 86 PRO A N 1
ATOM 633 C CA . PRO A 1 86 ? 23.503 6.263 15.363 1.00 76.31 86 PRO A CA 1
ATOM 634 C C . PRO A 1 86 ? 23.042 5.081 14.487 1.00 76.31 86 PRO A C 1
ATOM 636 O O . PRO A 1 86 ? 22.856 3.965 14.965 1.00 76.31 86 PRO A O 1
ATOM 639 N N . LEU A 1 87 ? 22.822 5.318 13.183 1.00 68.31 87 LEU A N 1
ATOM 640 C CA . LEU A 1 87 ? 22.359 4.290 12.220 1.00 68.31 87 LEU A CA 1
ATOM 641 C C . LEU A 1 87 ? 23.345 3.119 12.105 1.00 68.31 87 LEU A C 1
ATOM 643 O O . LEU A 1 87 ? 22.925 1.975 11.936 1.00 68.31 87 LEU A O 1
ATOM 647 N N . SER A 1 88 ? 24.638 3.401 12.270 1.00 69.75 88 SER A N 1
ATOM 648 C CA . SER A 1 88 ? 25.720 2.415 12.258 1.00 69.75 88 SER A CA 1
ATOM 649 C C . SER A 1 88 ? 25.597 1.361 13.360 1.00 69.75 88 SER A C 1
ATOM 651 O O . SER A 1 88 ? 26.025 0.231 13.152 1.00 69.75 88 SER A O 1
ATOM 653 N N . ALA A 1 89 ? 24.957 1.682 14.490 1.00 72.12 89 ALA A N 1
ATOM 654 C CA . ALA A 1 89 ? 24.763 0.739 15.592 1.00 72.12 89 ALA A CA 1
ATOM 655 C C . ALA A 1 89 ? 23.786 -0.402 15.251 1.00 72.12 89 ALA A C 1
ATOM 657 O O . ALA A 1 89 ? 23.799 -1.438 15.907 1.00 72.12 89 ALA A O 1
ATOM 658 N N . PHE A 1 90 ? 22.938 -0.228 14.229 1.00 68.25 90 PHE A N 1
ATOM 659 C CA . PHE A 1 90 ? 21.884 -1.187 13.885 1.00 68.25 90 PHE A CA 1
ATOM 660 C C . PHE A 1 90 ? 22.212 -2.079 12.680 1.00 68.25 90 PHE A C 1
ATOM 662 O O . PHE A 1 90 ? 21.474 -3.029 12.415 1.00 68.25 90 PHE A O 1
ATOM 669 N N . GLY A 1 91 ? 23.293 -1.811 11.937 1.00 73.81 91 GLY A N 1
ATOM 670 C CA . GLY A 1 91 ? 23.663 -2.591 10.751 1.00 73.81 91 GLY A CA 1
ATOM 671 C C . GLY A 1 91 ? 22.486 -2.786 9.782 1.00 73.81 91 GLY A C 1
ATOM 672 O O . GLY A 1 91 ? 21.799 -1.833 9.414 1.00 73.81 91 GLY A O 1
ATOM 673 N N . VAL A 1 92 ? 22.204 -4.041 9.413 1.00 65.31 92 VAL A N 1
ATOM 674 C CA . VAL A 1 92 ? 21.093 -4.423 8.513 1.00 65.31 92 VAL A CA 1
ATOM 675 C C . VAL A 1 92 ? 19.710 -4.034 9.075 1.00 65.31 92 VAL A C 1
ATOM 677 O O . VAL A 1 92 ? 18.782 -3.762 8.312 1.00 65.31 92 VAL A O 1
ATOM 680 N N . TRP A 1 93 ? 19.575 -3.920 10.400 1.00 72.12 93 TRP A N 1
ATOM 681 C CA . TRP A 1 93 ? 18.340 -3.519 11.087 1.00 72.12 93 TRP A CA 1
ATOM 682 C C . TRP A 1 93 ? 18.111 -2.002 11.113 1.00 72.12 93 TRP A C 1
ATOM 684 O O . TRP A 1 93 ? 17.064 -1.547 11.577 1.00 72.12 93 TRP A O 1
ATOM 694 N N . GLY A 1 94 ? 19.044 -1.202 10.582 1.00 76.12 94 GLY A N 1
ATOM 695 C CA . GLY A 1 94 ? 18.901 0.255 10.501 1.00 76.12 94 GLY A CA 1
ATOM 696 C C . GLY A 1 94 ? 17.669 0.699 9.703 1.00 76.12 94 GLY A C 1
ATOM 697 O O . GLY A 1 94 ? 17.071 1.731 10.004 1.00 76.12 94 GLY A O 1
ATOM 698 N N . THR A 1 95 ? 17.224 -0.116 8.743 1.00 73.50 95 THR A N 1
ATOM 699 C CA . THR A 1 95 ? 15.971 0.113 8.009 1.00 73.50 95 THR A CA 1
ATOM 700 C C . THR A 1 95 ? 14.757 0.025 8.930 1.00 73.50 95 THR A C 1
ATOM 702 O O . THR A 1 95 ? 13.923 0.924 8.887 1.00 73.50 95 THR A O 1
ATOM 705 N N . LEU A 1 96 ? 14.690 -0.970 9.821 1.00 75.69 96 LEU A N 1
ATOM 706 C CA . LEU A 1 96 ? 13.563 -1.181 10.738 1.00 75.6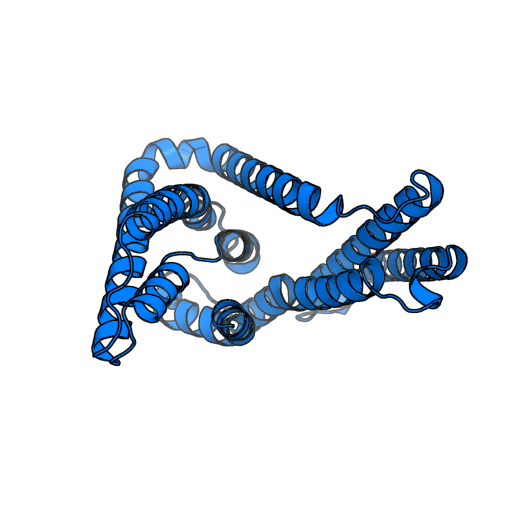9 96 LEU A CA 1
ATOM 707 C C . LEU A 1 96 ? 13.416 -0.047 11.765 1.00 75.69 96 LEU A C 1
ATOM 709 O O . LEU A 1 96 ? 12.310 0.324 12.156 1.00 75.69 96 LEU A O 1
ATOM 713 N N . ARG A 1 97 ? 14.541 0.552 12.168 1.00 81.69 97 ARG A N 1
ATOM 714 C CA . ARG A 1 97 ? 14.544 1.745 13.018 1.00 81.69 97 ARG A CA 1
ATOM 715 C C . ARG A 1 97 ? 13.769 2.891 12.371 1.00 81.69 97 ARG A C 1
ATOM 717 O O . ARG A 1 97 ? 12.997 3.550 13.057 1.00 81.69 97 ARG A O 1
ATOM 724 N N . SER A 1 98 ? 13.961 3.128 11.073 1.00 79.00 98 SER A N 1
ATOM 725 C CA . SER A 1 98 ? 13.329 4.262 10.387 1.00 79.00 98 SER A CA 1
ATOM 726 C C . SER A 1 98 ? 11.802 4.179 10.422 1.00 79.00 98 SER A C 1
ATOM 728 O O . SER A 1 98 ? 11.140 5.174 10.708 1.00 79.00 98 SER A O 1
ATOM 730 N N . GLY A 1 99 ? 11.227 2.994 10.214 1.00 82.88 99 GLY A N 1
ATOM 731 C CA . GLY A 1 99 ? 9.780 2.814 10.301 1.00 82.88 99 GLY A CA 1
ATOM 732 C C . GLY A 1 99 ? 9.296 2.810 11.735 1.00 82.88 99 GLY A C 1
ATOM 733 O O . GLY A 1 99 ? 8.205 3.314 11.966 1.00 82.88 99 GLY A O 1
ATOM 734 N N . LEU A 1 100 ? 10.090 2.350 12.712 1.00 85.62 100 LEU A N 1
ATOM 735 C CA . LEU A 1 100 ? 9.745 2.535 14.125 1.00 85.62 100 LEU A CA 1
ATOM 736 C C . LEU A 1 100 ? 9.645 4.026 14.473 1.00 85.62 100 LEU A C 1
ATOM 738 O O . LEU A 1 100 ? 8.656 4.441 15.073 1.00 85.62 100 LEU A O 1
ATOM 742 N N . THR A 1 101 ? 10.611 4.843 14.046 1.00 87.12 101 THR A N 1
ATOM 743 C CA . THR A 1 101 ? 10.576 6.298 14.240 1.00 87.12 101 THR A CA 1
ATOM 744 C C . THR A 1 101 ? 9.343 6.907 13.576 1.00 87.12 101 THR A C 1
ATOM 746 O O . THR A 1 101 ? 8.581 7.610 14.237 1.00 87.12 101 THR A O 1
ATOM 749 N N . VAL A 1 102 ? 9.094 6.598 12.297 1.00 86.50 102 VAL A N 1
ATOM 750 C CA . VAL A 1 102 ? 7.903 7.075 11.572 1.00 86.50 102 VAL A CA 1
ATOM 751 C C . VAL A 1 102 ? 6.624 6.624 12.276 1.00 86.50 102 VAL A C 1
ATOM 753 O O . VAL A 1 102 ? 5.707 7.416 12.459 1.00 86.50 102 VAL A O 1
ATOM 756 N N . GLY A 1 103 ? 6.572 5.377 12.728 1.00 88.00 103 GLY A N 1
ATOM 757 C CA . GLY A 1 103 ? 5.448 4.806 13.448 1.00 88.00 103 GLY A CA 1
ATOM 758 C C . GLY A 1 103 ? 5.145 5.525 14.761 1.00 88.00 103 GLY A C 1
ATOM 759 O O . GLY A 1 103 ? 3.999 5.877 15.031 1.00 88.00 103 GLY A O 1
ATOM 760 N N . LEU A 1 104 ? 6.169 5.808 15.561 1.00 90.25 104 LEU A N 1
ATOM 761 C CA . LEU A 1 104 ? 6.019 6.555 16.809 1.00 90.25 104 LEU A CA 1
ATOM 762 C C . LEU A 1 104 ? 5.594 8.007 16.559 1.00 90.25 104 LEU A C 1
ATOM 764 O O . LEU A 1 104 ? 4.718 8.511 17.261 1.00 90.25 104 LEU A O 1
ATOM 768 N N . VAL A 1 105 ? 6.136 8.653 15.523 1.00 90.50 105 VAL A N 1
ATOM 769 C CA . VAL A 1 105 ? 5.720 10.000 15.103 1.00 90.50 105 VAL A CA 1
ATOM 770 C C . VAL A 1 105 ? 4.260 10.011 14.647 1.00 90.50 105 VAL A C 1
ATOM 772 O O . VAL A 1 105 ? 3.501 10.893 15.046 1.00 90.50 105 VAL A O 1
ATOM 775 N N . LEU A 1 106 ? 3.832 9.018 13.863 1.00 88.38 106 LEU A N 1
ATOM 776 C CA . LEU A 1 106 ? 2.440 8.881 13.432 1.00 88.38 106 LEU A CA 1
ATOM 777 C C . LEU A 1 106 ? 1.508 8.652 14.627 1.00 88.38 106 LEU A C 1
ATOM 779 O O . LEU A 1 106 ? 0.474 9.312 14.725 1.00 88.38 106 LEU A O 1
ATOM 783 N N . LEU A 1 107 ? 1.882 7.781 15.570 1.00 89.06 107 LEU A N 1
ATOM 784 C CA . LEU A 1 107 ? 1.110 7.579 16.795 1.00 89.06 107 LEU A CA 1
ATOM 785 C C . LEU A 1 107 ? 0.983 8.892 17.578 1.00 89.06 107 LEU A C 1
ATOM 787 O O . LEU A 1 107 ? -0.131 9.287 17.918 1.00 89.06 107 LEU A O 1
ATOM 791 N N . CYS A 1 108 ? 2.092 9.607 17.776 1.00 90.12 108 CYS A N 1
ATOM 792 C CA . CYS A 1 108 ? 2.115 10.915 18.427 1.00 90.12 108 CYS A CA 1
ATOM 793 C C . CYS A 1 108 ? 1.155 11.900 17.745 1.00 90.12 108 CYS A C 1
ATOM 795 O O . CYS A 1 108 ? 0.317 12.509 18.408 1.00 90.12 108 CYS A O 1
ATOM 797 N N . ALA A 1 109 ? 1.216 12.005 16.414 1.00 89.56 109 ALA A N 1
ATOM 798 C CA . ALA A 1 109 ? 0.353 12.886 15.634 1.00 89.56 109 ALA A CA 1
ATOM 799 C C . ALA A 1 109 ? -1.136 12.521 15.772 1.00 89.56 109 ALA A C 1
ATOM 801 O O . ALA A 1 109 ? -1.970 13.405 15.969 1.00 89.56 109 ALA A O 1
ATOM 802 N N . THR A 1 110 ? -1.485 11.230 15.723 1.00 86.88 110 THR A N 1
ATOM 803 C CA . THR A 1 110 ? -2.883 10.792 15.886 1.00 86.88 110 THR A CA 1
ATOM 804 C C . THR A 1 110 ? -3.429 11.058 17.290 1.00 86.88 110 THR A C 1
ATOM 806 O O . THR A 1 110 ? -4.564 11.516 17.437 1.00 86.88 110 THR A O 1
ATOM 809 N N . VAL A 1 111 ? -2.623 10.828 18.329 1.00 87.69 111 VAL A N 1
ATOM 810 C CA . VAL A 1 111 ? -2.999 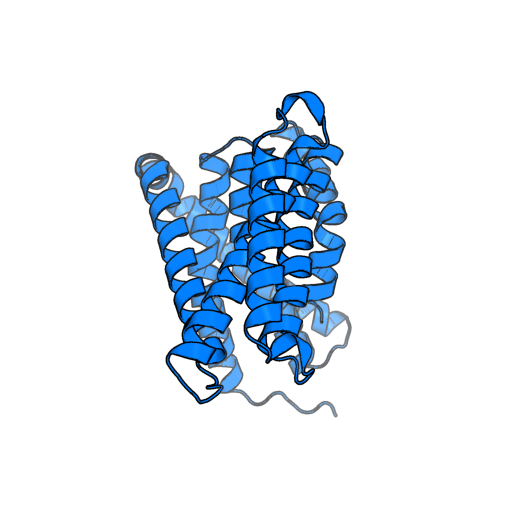11.094 19.725 1.00 87.69 111 VAL A CA 1
ATOM 811 C C . VAL A 1 111 ? -3.146 12.593 19.966 1.00 87.69 111 VAL A C 1
ATOM 813 O O . VAL A 1 111 ? -4.125 13.016 20.581 1.00 87.69 111 VAL A O 1
ATOM 816 N N . LEU A 1 112 ? -2.228 13.399 19.427 1.00 89.31 112 LEU A N 1
ATOM 817 C CA . LEU A 1 112 ? -2.300 14.856 19.476 1.00 89.31 112 LEU A CA 1
ATOM 818 C C . LEU A 1 112 ? -3.573 15.371 18.795 1.00 89.31 112 LEU A C 1
ATOM 820 O O . LEU A 1 112 ? -4.297 16.172 19.384 1.00 89.31 112 LEU A O 1
ATOM 824 N N . ALA A 1 113 ? -3.898 14.871 17.599 1.00 85.31 113 ALA A N 1
ATOM 825 C CA . ALA A 1 113 ? -5.135 15.224 16.905 1.00 85.31 113 ALA A CA 1
ATOM 826 C C . ALA A 1 113 ? -6.373 14.887 17.755 1.00 85.31 113 ALA A C 1
ATOM 828 O O . ALA A 1 113 ? -7.270 15.720 17.901 1.00 85.31 113 ALA A O 1
ATOM 829 N N . LYS A 1 114 ? -6.398 13.706 18.393 1.00 84.81 114 LYS A N 1
ATOM 830 C CA . LYS A 1 114 ? -7.478 13.327 19.316 1.00 84.81 114 LYS A CA 1
ATOM 831 C C . LYS A 1 114 ? -7.583 14.281 20.504 1.00 84.81 114 LYS A C 1
ATOM 833 O O . LYS A 1 114 ? -8.687 14.685 20.864 1.00 84.81 114 LYS A O 1
ATOM 838 N N . LEU A 1 115 ? -6.453 14.624 21.119 1.00 86.44 115 LEU A N 1
ATOM 839 C CA . LEU A 1 115 ? -6.392 15.493 22.291 1.00 86.44 115 LEU A CA 1
ATOM 840 C C . LEU A 1 115 ? -6.900 16.901 21.965 1.00 86.44 115 LEU A C 1
ATOM 842 O O . LEU A 1 115 ? -7.756 17.417 22.683 1.00 86.44 115 LEU A O 1
ATOM 846 N N . ILE A 1 116 ? -6.434 17.488 20.857 1.00 86.25 116 ILE A N 1
ATOM 847 C CA . ILE A 1 116 ? -6.888 18.802 20.377 1.00 86.25 116 ILE A CA 1
ATOM 848 C C . ILE A 1 116 ? -8.404 18.800 20.208 1.00 86.25 116 ILE A C 1
ATOM 850 O O . ILE A 1 116 ? -9.078 19.731 20.646 1.00 86.25 116 ILE A O 1
ATOM 854 N N . ILE A 1 117 ? -8.950 17.742 19.613 1.00 80.62 117 ILE A N 1
ATOM 855 C CA . ILE A 1 117 ? -10.385 17.634 19.361 1.00 80.62 117 ILE A CA 1
ATOM 856 C C . ILE A 1 117 ? -11.157 17.449 20.657 1.00 80.62 117 ILE A C 1
ATOM 858 O O . ILE A 1 117 ? -12.142 18.143 20.841 1.00 80.62 117 ILE A O 1
ATOM 862 N N . ASN A 1 118 ? -10.696 16.618 21.592 1.00 79.69 118 ASN A N 1
ATOM 863 C CA . ASN A 1 118 ? -11.366 16.454 22.883 1.00 79.69 118 ASN A CA 1
ATOM 864 C C . ASN A 1 118 ? -11.410 17.770 23.690 1.00 79.69 118 ASN A C 1
ATOM 866 O O . ASN A 1 118 ? -12.385 18.041 24.387 1.00 79.69 118 ASN A O 1
ATOM 870 N N . ILE A 1 119 ? -10.372 18.609 23.567 1.00 80.88 119 ILE A N 1
ATOM 871 C CA . ILE A 1 119 ? -10.294 19.918 24.235 1.00 80.88 119 ILE A CA 1
ATOM 872 C C . ILE A 1 119 ? -11.151 20.975 23.514 1.00 80.88 119 ILE A C 1
ATOM 874 O O . ILE A 1 119 ? -11.849 21.749 24.166 1.00 80.88 119 ILE A O 1
ATOM 878 N N . ARG A 1 120 ? -11.100 21.038 22.175 1.00 80.88 120 ARG A N 1
ATOM 879 C CA . ARG A 1 120 ? -11.760 22.087 21.369 1.00 80.88 120 ARG A CA 1
ATOM 880 C C . ARG A 1 120 ? -13.211 21.772 21.009 1.00 80.88 120 ARG A C 1
ATOM 882 O O . ARG A 1 120 ? -14.032 22.679 20.925 1.00 80.88 120 ARG A O 1
ATOM 889 N N . LEU A 1 121 ? -13.525 20.506 20.770 1.00 68.75 121 LEU A N 1
ATOM 890 C CA . LEU A 1 121 ? -14.811 20.010 20.300 1.00 68.75 121 LEU A CA 1
ATOM 891 C C . LEU A 1 121 ? -15.300 18.964 21.308 1.00 68.75 121 LEU A C 1
ATOM 893 O O . LEU A 1 121 ? -14.966 17.788 21.221 1.00 68.75 121 LEU A O 1
ATOM 897 N N . LYS A 1 122 ? -16.148 19.375 22.259 1.00 64.56 122 LYS A N 1
ATOM 898 C CA . LYS A 1 122 ? -16.737 18.508 23.309 1.00 64.56 122 LYS A CA 1
ATOM 899 C C . LYS A 1 122 ? -17.589 17.328 22.780 1.00 64.56 122 LYS A C 1
ATOM 901 O O . LYS A 1 122 ? -18.249 16.650 23.561 1.00 64.56 122 LYS A O 1
ATOM 906 N N . LYS A 1 123 ? -17.620 17.087 21.465 1.00 61.47 123 LYS A N 1
ATOM 907 C CA . LYS A 1 123 ? -18.357 16.006 20.802 1.00 61.47 123 LYS A CA 1
ATOM 908 C C . LYS A 1 123 ? -17.398 15.184 19.943 1.00 61.47 123 LYS A C 1
ATOM 910 O O . LYS A 1 123 ? -16.738 15.720 19.053 1.00 61.47 123 LYS A O 1
ATOM 915 N N . VAL A 1 124 ? -17.375 13.874 20.182 1.00 61.06 124 VAL A N 1
ATOM 916 C CA . VAL A 1 124 ? -16.664 12.885 19.360 1.00 61.06 124 VAL A CA 1
ATOM 917 C C . VAL A 1 124 ? -17.388 12.792 18.014 1.00 61.06 124 VAL A C 1
ATOM 919 O O . VAL A 1 124 ? -18.361 12.065 17.861 1.00 61.06 124 VAL A O 1
ATOM 922 N N . SER A 1 125 ? -16.992 13.642 17.072 1.00 60.91 125 SER A N 1
ATOM 923 C CA . SER A 1 125 ? -17.545 13.695 15.716 1.00 60.91 125 SER A CA 1
ATOM 924 C C . SER A 1 125 ? -16.872 12.645 14.824 1.00 60.91 125 SER A C 1
ATOM 926 O O . SER A 1 125 ? -15.680 12.388 14.982 1.00 60.91 125 SER A O 1
ATOM 928 N N . ASN A 1 126 ? -17.579 12.121 13.817 1.00 69.44 126 ASN A N 1
ATOM 929 C CA . ASN A 1 126 ? -17.030 11.286 12.730 1.00 69.44 126 ASN A CA 1
ATOM 930 C C . ASN A 1 126 ? -16.126 12.097 11.769 1.00 69.44 126 ASN A C 1
ATOM 932 O O . ASN A 1 126 ? -16.047 11.826 10.571 1.00 69.44 126 ASN A O 1
ATOM 936 N N . TRP A 1 127 ? -15.465 13.147 12.269 1.00 73.50 127 TRP A N 1
ATOM 937 C CA . TRP A 1 127 ? -14.608 14.042 11.493 1.00 73.50 127 TRP A CA 1
ATOM 938 C C . TRP A 1 127 ? -13.488 13.260 10.807 1.00 73.50 127 TRP A C 1
ATOM 940 O O . TRP A 1 127 ? -13.113 13.579 9.685 1.00 73.50 127 TRP A O 1
ATOM 950 N N . MET A 1 128 ? -12.985 12.217 11.466 1.00 70.50 128 MET A N 1
ATOM 951 C CA . MET A 1 128 ? -11.850 11.454 10.983 1.00 70.50 128 MET A CA 1
ATOM 952 C C . MET A 1 128 ? -12.214 10.622 9.752 1.00 70.50 128 MET A C 1
ATOM 954 O O . MET A 1 128 ? -11.436 10.596 8.805 1.00 70.50 128 MET A O 1
ATOM 958 N N . ASP A 1 129 ? -13.434 10.078 9.697 1.00 74.75 129 ASP A N 1
ATOM 959 C CA . ASP A 1 129 ? -13.961 9.359 8.527 1.00 74.75 129 ASP A CA 1
ATOM 960 C C . ASP A 1 129 ? -14.066 10.277 7.297 1.00 74.75 129 ASP A C 1
ATOM 962 O O . ASP A 1 129 ? -13.963 9.825 6.159 1.00 74.75 129 ASP A O 1
ATOM 966 N N . ARG A 1 130 ? -14.236 11.588 7.521 1.00 79.56 130 ARG A N 1
ATOM 967 C CA . ARG A 1 130 ? -14.303 12.602 6.462 1.00 79.56 130 ARG A CA 1
ATOM 968 C C . ARG A 1 130 ? -12.930 13.169 6.094 1.00 79.56 130 ARG A C 1
ATOM 970 O O . ARG A 1 130 ? -12.673 13.427 4.923 1.00 79.56 130 ARG A O 1
ATOM 977 N N . VAL A 1 131 ? -12.057 13.388 7.078 1.00 81.69 131 VAL A N 1
ATOM 978 C CA . VAL A 1 131 ? -10.761 14.061 6.892 1.00 81.69 131 VAL A CA 1
ATOM 979 C C . VAL A 1 131 ? -9.666 13.096 6.442 1.00 81.69 131 VAL A C 1
ATOM 981 O O . VAL A 1 131 ? -8.873 13.477 5.585 1.00 81.69 131 VAL A O 1
ATOM 984 N N . LEU A 1 132 ? -9.629 11.853 6.943 1.00 80.75 132 LEU A N 1
ATOM 985 C CA . LEU A 1 132 ? -8.612 10.865 6.551 1.00 80.75 132 LEU A CA 1
ATOM 986 C C . LEU A 1 132 ? -8.540 10.674 5.028 1.00 80.75 132 LEU A C 1
ATOM 988 O O . LEU A 1 132 ? -7.444 10.826 4.487 1.00 80.75 132 LEU A O 1
ATOM 992 N N . PRO A 1 133 ? -9.657 10.420 4.309 1.00 84.31 133 PRO A N 1
ATOM 993 C CA . PRO A 1 133 ? -9.603 10.253 2.860 1.00 84.31 133 PRO A CA 1
ATOM 994 C C . PRO A 1 133 ? -9.066 11.494 2.143 1.00 84.31 133 PRO A C 1
ATOM 996 O O . PRO A 1 133 ? -8.263 11.366 1.224 1.00 84.31 133 PRO A O 1
ATOM 999 N N . LEU A 1 134 ? -9.458 12.698 2.579 1.00 84.56 134 LEU A N 1
ATOM 1000 C CA . LEU A 1 134 ? -9.003 13.956 1.980 1.00 84.56 134 LEU A CA 1
ATOM 1001 C C . LEU A 1 134 ? -7.499 14.166 2.174 1.00 84.56 134 LEU A C 1
ATOM 1003 O O . LEU A 1 134 ? -6.800 14.497 1.218 1.00 84.56 134 LEU A O 1
ATOM 1007 N N . VAL A 1 135 ? -6.993 13.929 3.388 1.00 85.06 135 VAL A N 1
ATOM 1008 C CA . VAL A 1 135 ? -5.559 14.029 3.697 1.00 85.06 135 VAL A CA 1
ATOM 1009 C C . VAL A 1 135 ? -4.764 12.997 2.897 1.00 85.06 135 VAL A C 1
ATOM 1011 O O . VAL A 1 135 ? -3.739 13.342 2.311 1.00 85.06 135 VAL A O 1
ATOM 1014 N N . SER A 1 136 ? -5.246 11.754 2.806 1.00 83.12 136 SER A N 1
ATOM 1015 C CA . SER A 1 136 ? -4.606 10.716 1.993 1.00 83.12 136 SER A CA 1
ATOM 1016 C C . SER A 1 136 ? -4.595 11.071 0.505 1.00 83.12 136 SER A C 1
ATOM 1018 O O . SER A 1 136 ? -3.551 10.941 -0.130 1.00 83.12 136 SER A O 1
ATOM 1020 N N . MET A 1 137 ? -5.705 11.567 -0.051 1.00 83.56 137 MET A N 1
ATOM 1021 C CA . MET A 1 137 ? -5.759 11.998 -1.453 1.00 83.56 137 MET A CA 1
ATOM 1022 C C . MET A 1 137 ? -4.806 13.165 -1.727 1.00 83.56 137 MET A C 1
ATOM 1024 O O . MET A 1 137 ? -4.042 13.106 -2.687 1.00 83.56 137 MET A O 1
ATOM 1028 N N . ALA A 1 138 ? -4.787 14.185 -0.865 1.00 87.25 138 ALA A N 1
ATOM 1029 C CA . ALA A 1 138 ? -3.857 15.305 -0.988 1.00 87.25 138 ALA A CA 1
ATOM 1030 C C . ALA A 1 138 ? -2.391 14.842 -0.912 1.00 87.25 138 ALA A C 1
ATOM 1032 O O . ALA A 1 138 ? -1.565 15.275 -1.715 1.00 87.25 138 ALA A O 1
ATOM 1033 N N . GLY A 1 139 ? -2.076 13.917 0.001 1.00 85.50 139 GLY A N 1
ATOM 1034 C CA . GLY A 1 139 ? -0.746 13.323 0.130 1.00 85.50 139 GLY A CA 1
ATOM 1035 C C . GLY A 1 139 ? -0.320 12.530 -1.107 1.00 85.50 139 GLY A C 1
ATOM 1036 O O . GLY A 1 139 ? 0.801 12.696 -1.583 1.00 85.50 139 GLY A O 1
ATOM 1037 N N . ILE A 1 140 ? -1.219 11.717 -1.673 1.00 80.62 140 ILE A N 1
ATOM 1038 C CA . ILE A 1 140 ? -0.969 10.985 -2.923 1.00 80.62 140 ILE A CA 1
ATOM 1039 C C . ILE A 1 140 ? -0.685 11.975 -4.060 1.00 80.62 140 ILE A C 1
ATOM 1041 O O . ILE A 1 140 ? 0.345 11.850 -4.724 1.00 80.62 140 ILE A O 1
ATOM 1045 N N . CYS A 1 141 ? -1.530 12.997 -4.236 1.00 83.94 141 CYS A N 1
ATOM 1046 C CA . CYS A 1 141 ? -1.328 14.041 -5.244 1.00 83.94 141 CYS A CA 1
ATOM 1047 C C . CYS A 1 141 ? 0.022 14.755 -5.079 1.00 83.94 141 CYS A C 1
ATOM 1049 O O . CYS A 1 141 ? 0.731 14.956 -6.064 1.00 83.94 141 CYS A O 1
ATOM 1051 N N . LEU A 1 142 ? 0.410 15.088 -3.843 1.00 87.19 142 LEU A N 1
ATOM 1052 C CA . LEU A 1 142 ? 1.694 15.723 -3.548 1.00 87.19 142 LEU A CA 1
ATOM 1053 C C . LEU A 1 142 ? 2.881 14.818 -3.911 1.00 87.19 142 LEU A C 1
ATOM 1055 O O . LEU A 1 142 ? 3.823 15.275 -4.554 1.00 87.19 142 LEU A O 1
ATOM 1059 N N . ILE A 1 143 ? 2.839 13.534 -3.541 1.00 81.50 143 ILE A N 1
ATOM 1060 C CA . ILE A 1 143 ? 3.905 12.573 -3.868 1.00 81.50 143 ILE A CA 1
ATOM 1061 C C . ILE A 1 143 ? 4.048 12.422 -5.386 1.00 81.50 143 ILE A C 1
ATOM 1063 O O . ILE A 1 143 ? 5.164 12.467 -5.905 1.00 81.50 143 ILE A O 1
ATOM 1067 N N . ILE A 1 144 ? 2.932 12.293 -6.109 1.00 79.69 144 ILE A N 1
ATOM 1068 C CA . ILE A 1 144 ? 2.935 12.199 -7.574 1.00 79.69 144 ILE A CA 1
ATOM 1069 C C . ILE A 1 144 ? 3.528 13.467 -8.190 1.00 79.69 144 ILE A C 1
ATOM 1071 O O . ILE A 1 144 ? 4.367 13.366 -9.087 1.00 79.69 144 ILE A O 1
ATOM 1075 N N . ALA A 1 145 ? 3.153 14.648 -7.691 1.00 84.62 145 ALA A N 1
ATOM 1076 C CA . ALA A 1 145 ? 3.706 15.915 -8.158 1.00 84.62 145 ALA A CA 1
ATOM 1077 C C . ALA A 1 145 ? 5.230 15.976 -7.955 1.00 84.62 145 ALA A C 1
ATOM 1079 O O . ALA A 1 145 ? 5.955 16.321 -8.886 1.00 84.62 145 ALA A O 1
ATOM 1080 N N . ILE A 1 146 ? 5.732 15.564 -6.784 1.00 84.00 146 ILE A N 1
ATOM 1081 C CA . ILE A 1 146 ? 7.173 15.533 -6.484 1.00 84.00 146 ILE A CA 1
ATOM 1082 C C . ILE A 1 146 ? 7.920 14.569 -7.418 1.00 84.00 146 ILE A C 1
ATOM 1084 O O . ILE A 1 146 ? 8.963 14.933 -7.965 1.00 84.00 146 ILE A O 1
ATOM 1088 N N . ILE A 1 147 ? 7.413 13.348 -7.622 1.00 78.88 147 ILE A N 1
ATOM 1089 C CA . ILE A 1 147 ? 8.069 12.354 -8.490 1.00 78.88 147 ILE A CA 1
ATOM 1090 C C . ILE A 1 147 ? 8.059 12.818 -9.951 1.00 78.88 147 ILE A C 1
ATOM 1092 O O . ILE A 1 147 ? 9.073 12.692 -10.644 1.00 78.88 147 ILE A O 1
ATOM 1096 N N . THR A 1 148 ? 6.942 13.397 -10.397 1.00 79.25 148 THR A N 1
ATOM 1097 C CA . THR A 1 148 ? 6.791 13.950 -11.748 1.00 79.25 148 THR A CA 1
ATOM 1098 C C . THR A 1 148 ? 7.762 15.104 -11.971 1.00 79.25 148 THR A C 1
ATOM 1100 O O . THR A 1 148 ? 8.484 15.097 -12.962 1.00 79.25 148 THR A O 1
ATOM 1103 N N . ALA A 1 149 ? 7.856 16.043 -11.025 1.00 84.50 149 ALA A N 1
ATOM 1104 C CA . ALA A 1 149 ? 8.788 17.165 -11.102 1.00 84.50 149 ALA A CA 1
ATOM 1105 C C . ALA A 1 149 ? 10.249 16.692 -11.172 1.00 84.50 149 ALA A C 1
ATOM 1107 O O . ALA A 1 149 ? 11.014 17.169 -12.006 1.00 84.50 149 ALA A O 1
ATOM 1108 N N . ARG A 1 150 ? 10.630 15.697 -10.359 1.00 82.00 150 ARG A N 1
ATOM 1109 C CA . ARG A 1 150 ? 11.987 15.118 -10.371 1.00 82.00 150 ARG A CA 1
ATOM 1110 C C . ARG A 1 150 ? 12.321 14.332 -11.640 1.00 82.00 150 ARG A C 1
ATOM 1112 O O . ARG A 1 150 ? 13.496 14.142 -11.932 1.00 82.00 150 ARG A O 1
ATOM 1119 N N . SER A 1 151 ? 11.313 13.862 -12.371 1.00 79.50 151 SER A N 1
ATOM 1120 C CA . SER A 1 151 ? 11.482 12.991 -13.542 1.00 79.50 151 SER A CA 1
ATOM 1121 C C . SER A 1 151 ? 10.981 13.639 -14.837 1.00 79.50 151 SER A C 1
ATOM 1123 O O . SER A 1 151 ? 10.766 12.942 -15.828 1.00 79.50 151 SER A O 1
ATOM 1125 N N . ALA A 1 152 ? 10.789 14.962 -14.845 1.00 81.75 152 ALA A N 1
ATOM 1126 C CA . ALA A 1 152 ? 10.135 15.681 -15.936 1.00 81.75 152 ALA A CA 1
ATOM 1127 C C . ALA A 1 152 ? 10.852 15.499 -17.283 1.00 81.75 152 ALA A C 1
ATOM 1129 O O . ALA A 1 152 ? 10.207 15.237 -18.297 1.00 81.75 152 ALA A O 1
ATOM 1130 N N . ASP A 1 153 ? 12.184 15.560 -17.305 1.00 84.56 153 ASP A N 1
ATOM 1131 C CA . ASP A 1 153 ? 12.952 15.382 -18.545 1.00 84.56 153 ASP A CA 1
ATOM 1132 C C . ASP A 1 153 ? 12.894 13.947 -19.073 1.00 84.56 153 ASP A C 1
ATOM 1134 O O . ASP A 1 153 ? 12.859 13.711 -20.281 1.00 84.56 153 ASP A O 1
ATOM 1138 N N . GLN A 1 154 ? 12.793 12.971 -18.172 1.00 79.88 154 GLN A N 1
ATOM 1139 C CA . GLN A 1 154 ? 12.571 11.583 -18.562 1.00 79.88 154 GLN A CA 1
ATOM 1140 C C . GLN A 1 154 ? 11.167 11.375 -19.126 1.00 79.88 154 GLN A C 1
ATOM 1142 O O . GLN A 1 154 ? 10.991 10.647 -20.098 1.00 79.88 154 GLN A O 1
ATOM 1147 N N . LEU A 1 155 ? 10.163 12.051 -18.572 1.00 80.31 155 LEU A N 1
ATOM 1148 C CA . LEU A 1 155 ? 8.796 11.948 -19.067 1.00 80.31 155 LEU A CA 1
ATOM 1149 C C . LEU A 1 155 ? 8.674 12.431 -20.522 1.00 80.31 155 LEU A C 1
ATOM 1151 O O . LEU A 1 155 ? 7.918 11.852 -21.294 1.00 80.31 155 LEU A O 1
ATOM 1155 N N . LYS A 1 156 ? 9.477 13.419 -20.933 1.00 83.94 156 LYS A N 1
ATOM 1156 C CA . LYS A 1 156 ? 9.515 13.893 -22.327 1.00 83.94 156 LYS A CA 1
ATOM 1157 C C . LYS A 1 156 ? 10.031 12.838 -23.310 1.00 83.94 156 LYS A C 1
ATOM 1159 O O . LYS A 1 156 ? 9.654 12.866 -24.473 1.00 83.94 156 LYS A O 1
ATOM 1164 N N . THR A 1 157 ? 10.886 11.920 -22.856 1.00 84.88 157 THR A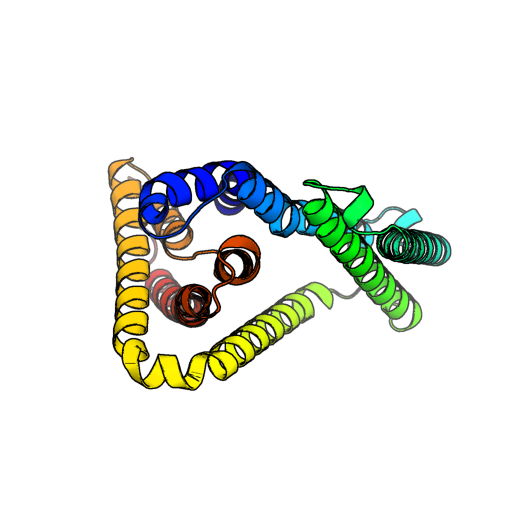 N 1
ATOM 1165 C CA . THR A 1 157 ? 11.536 10.924 -23.726 1.00 84.88 157 THR A CA 1
ATOM 1166 C C . THR A 1 157 ? 10.811 9.582 -23.726 1.00 84.88 157 THR A C 1
ATOM 1168 O O . THR A 1 157 ? 10.618 8.995 -24.785 1.00 84.88 157 THR A O 1
ATOM 1171 N N . ILE A 1 158 ? 10.377 9.100 -22.557 1.00 86.25 158 ILE A N 1
ATOM 1172 C CA . ILE A 1 158 ? 9.765 7.767 -22.392 1.00 86.25 158 ILE A CA 1
ATOM 1173 C C . ILE A 1 158 ? 8.335 7.805 -21.837 1.00 86.25 158 ILE A C 1
ATOM 1175 O O . ILE A 1 158 ? 7.725 6.756 -21.629 1.00 86.25 158 ILE A O 1
ATOM 1179 N N . GLY A 1 159 ? 7.769 8.991 -21.593 1.00 85.12 159 GLY A N 1
ATOM 1180 C CA . GLY A 1 159 ? 6.489 9.135 -20.896 1.00 85.12 159 GLY A CA 1
ATOM 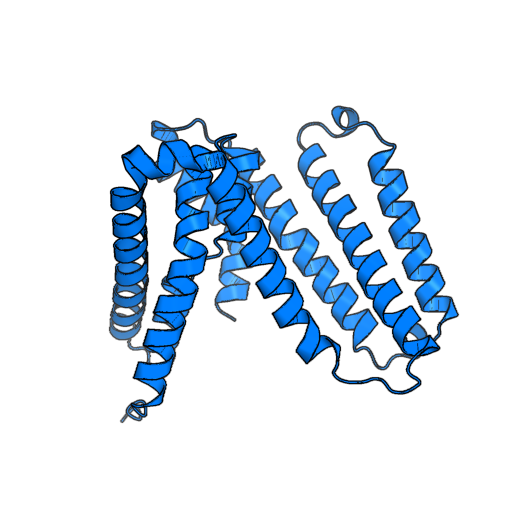1181 C C . GLY A 1 159 ? 5.319 8.479 -21.614 1.00 85.12 159 GLY A C 1
ATOM 1182 O O . GLY A 1 159 ? 4.539 7.785 -20.967 1.00 85.12 159 GLY A O 1
ATOM 1183 N N . PHE A 1 160 ? 5.236 8.609 -22.942 1.00 88.25 160 PHE A N 1
ATOM 1184 C CA . PHE A 1 160 ? 4.178 7.951 -23.715 1.00 88.25 160 PHE A CA 1
ATOM 1185 C C . PHE A 1 160 ? 4.222 6.424 -23.558 1.00 88.25 160 PHE A C 1
ATOM 1187 O O . PHE A 1 160 ? 3.203 5.799 -23.266 1.00 88.25 160 PHE A O 1
ATOM 1194 N N . ALA A 1 161 ? 5.415 5.830 -23.669 1.00 92.19 161 ALA A N 1
ATOM 1195 C CA . ALA A 1 161 ? 5.601 4.391 -23.516 1.00 92.19 161 ALA A CA 1
ATOM 1196 C C . ALA A 1 161 ? 5.243 3.909 -22.101 1.00 92.19 161 ALA A C 1
ATOM 1198 O O . ALA A 1 161 ? 4.586 2.881 -21.957 1.00 92.19 161 ALA A O 1
ATOM 1199 N N . ILE A 1 162 ? 5.618 4.659 -21.056 1.00 90.44 162 ILE A N 1
ATOM 1200 C CA . ILE A 1 162 ? 5.294 4.298 -19.667 1.00 90.44 162 ILE A CA 1
ATOM 1201 C C . ILE A 1 162 ? 3.793 4.414 -19.392 1.00 90.44 162 ILE A C 1
ATOM 1203 O O . ILE A 1 162 ? 3.237 3.535 -18.738 1.00 90.44 162 ILE A O 1
ATOM 1207 N N . ILE A 1 163 ? 3.127 5.461 -19.888 1.00 90.69 163 ILE A N 1
ATOM 1208 C CA . ILE A 1 163 ? 1.673 5.616 -19.737 1.00 90.69 163 ILE A CA 1
ATOM 1209 C C . ILE A 1 163 ? 0.960 4.439 -20.403 1.00 90.69 163 ILE A C 1
ATOM 1211 O O . ILE A 1 163 ? 0.139 3.783 -19.764 1.00 90.69 163 ILE A O 1
ATOM 1215 N N . LEU A 1 164 ? 1.319 4.118 -21.649 1.00 94.12 164 LEU A N 1
ATOM 1216 C CA . LEU A 1 164 ? 0.729 2.990 -22.362 1.00 94.12 164 LEU A CA 1
ATOM 1217 C C . LEU A 1 164 ? 0.996 1.663 -21.638 1.00 94.12 164 LEU A C 1
ATOM 1219 O O . LEU A 1 164 ? 0.078 0.866 -21.455 1.00 94.12 164 LEU A O 1
ATOM 1223 N N . ALA A 1 165 ? 2.225 1.442 -21.165 1.00 94.62 165 ALA A N 1
ATOM 1224 C CA . ALA A 1 165 ? 2.572 0.256 -20.389 1.00 94.62 165 ALA A CA 1
ATOM 1225 C C . ALA A 1 165 ? 1.760 0.161 -19.087 1.00 94.62 165 ALA A C 1
ATOM 1227 O O . ALA A 1 165 ? 1.271 -0.917 -18.757 1.00 94.62 165 ALA A O 1
ATOM 1228 N N . ALA A 1 166 ? 1.561 1.273 -18.372 1.00 93.62 166 ALA A N 1
ATOM 1229 C CA . ALA A 1 166 ? 0.746 1.321 -17.160 1.00 93.62 166 ALA A CA 1
ATOM 1230 C C . ALA A 1 166 ? -0.729 0.998 -17.451 1.00 93.62 166 ALA A C 1
ATOM 1232 O O . ALA A 1 166 ? -1.336 0.209 -16.725 1.00 93.62 166 ALA A O 1
ATOM 1233 N N . MET A 1 167 ? -1.283 1.547 -18.537 1.00 95.25 167 MET A N 1
ATOM 1234 C CA . MET A 1 167 ? -2.648 1.259 -18.984 1.00 95.25 167 MET A CA 1
ATOM 1235 C C . MET A 1 167 ? -2.829 -0.219 -19.324 1.00 95.25 167 MET A C 1
ATOM 1237 O O . MET A 1 167 ? -3.766 -0.853 -18.839 1.00 95.25 167 MET A O 1
ATOM 1241 N N . LEU A 1 168 ? -1.911 -0.778 -20.118 1.00 97.12 168 LEU A N 1
ATOM 1242 C CA . LEU A 1 168 ? -1.940 -2.183 -20.514 1.00 97.12 168 LEU A CA 1
ATOM 1243 C C . LEU A 1 168 ? -1.780 -3.107 -19.308 1.00 97.12 168 LEU A C 1
ATOM 1245 O O . LEU A 1 168 ? -2.558 -4.043 -19.172 1.00 97.12 168 LEU A O 1
ATOM 1249 N N . HIS A 1 169 ? -0.833 -2.824 -18.410 1.00 97.06 169 HIS A N 1
ATOM 1250 C CA . HIS A 1 169 ? -0.605 -3.617 -17.200 1.00 97.06 169 HIS A CA 1
ATOM 1251 C C . HIS A 1 169 ? -1.821 -3.615 -16.264 1.00 97.06 169 HIS A C 1
ATOM 1253 O O . HIS A 1 169 ? -2.178 -4.633 -15.676 1.00 97.06 169 HIS A O 1
ATOM 1259 N N . ASN A 1 170 ? -2.485 -2.470 -16.124 1.00 97.25 170 ASN A N 1
ATOM 1260 C CA . ASN A 1 170 ? -3.677 -2.360 -15.295 1.00 97.25 170 ASN A CA 1
ATOM 1261 C C . ASN A 1 170 ? -4.884 -3.071 -15.930 1.00 97.25 170 ASN A C 1
ATOM 1263 O O . ASN A 1 170 ? -5.591 -3.811 -15.246 1.00 97.25 170 ASN A O 1
ATOM 1267 N N . LEU A 1 171 ? -5.082 -2.909 -17.243 1.00 97.19 171 LEU A N 1
ATOM 1268 C CA . LEU A 1 171 ? -6.137 -3.601 -17.980 1.00 97.19 171 LEU A CA 1
ATOM 1269 C C . LEU A 1 171 ? -5.942 -5.119 -17.951 1.00 97.19 171 LEU A C 1
ATOM 1271 O O . LEU A 1 171 ? -6.900 -5.849 -17.701 1.00 97.19 171 LEU A O 1
ATOM 1275 N N . THR A 1 172 ? -4.717 -5.605 -18.164 1.00 97.81 172 THR A N 1
ATOM 1276 C CA . THR A 1 172 ? -4.419 -7.038 -18.063 1.00 97.81 172 THR A CA 1
ATOM 1277 C C . THR A 1 172 ? -4.651 -7.545 -16.646 1.00 97.81 172 THR A C 1
ATOM 1279 O O . THR A 1 172 ? -5.220 -8.621 -16.494 1.00 97.81 172 THR A O 1
ATOM 1282 N N . GLY A 1 173 ? -4.332 -6.754 -15.616 1.00 97.50 173 GLY A N 1
ATOM 1283 C CA . GLY A 1 173 ? -4.684 -7.053 -14.228 1.00 97.50 173 GLY A CA 1
ATOM 1284 C C . GLY A 1 173 ? -6.191 -7.236 -14.017 1.00 97.50 173 GLY A C 1
ATOM 1285 O O . GLY A 1 173 ? -6.610 -8.259 -13.476 1.00 97.50 173 GLY A O 1
ATOM 1286 N N . TYR A 1 174 ? -7.021 -6.305 -14.506 1.00 98.00 174 TYR A N 1
ATOM 1287 C CA . TYR A 1 174 ? -8.481 -6.434 -14.416 1.00 98.00 174 TYR A CA 1
ATOM 1288 C C . TYR A 1 174 ? -9.004 -7.662 -15.168 1.00 98.00 174 TYR A C 1
ATOM 1290 O O . TYR A 1 174 ? -9.817 -8.416 -14.632 1.00 98.00 174 TYR A O 1
ATOM 1298 N N . LEU A 1 175 ? -8.546 -7.872 -16.406 1.00 97.94 175 LEU A N 1
ATOM 1299 C CA . LEU A 1 175 ? -9.010 -8.967 -17.256 1.00 97.94 175 LEU A CA 1
ATOM 1300 C C . LEU A 1 175 ? -8.602 -10.325 -16.684 1.00 97.94 175 LEU A C 1
ATOM 1302 O O . LEU A 1 175 ? -9.457 -11.191 -16.509 1.00 97.94 175 LEU A O 1
ATOM 1306 N N . LEU A 1 176 ? -7.322 -10.510 -16.359 1.00 98.00 176 LEU A N 1
ATOM 1307 C CA . LEU A 1 176 ? -6.829 -11.763 -15.794 1.00 98.00 176 LEU A CA 1
ATOM 1308 C C . LEU A 1 176 ? -7.451 -12.024 -14.424 1.00 98.00 176 LEU A C 1
ATOM 1310 O O . LEU A 1 176 ? -7.912 -13.134 -14.187 1.00 98.00 176 LEU A O 1
ATOM 1314 N N . GLY A 1 177 ? -7.550 -11.013 -13.557 1.00 97.31 177 GLY A N 1
ATOM 1315 C CA . GLY A 1 177 ? -8.211 -11.156 -12.260 1.00 97.31 177 GLY A CA 1
ATOM 1316 C C . GLY A 1 177 ? -9.667 -11.611 -12.397 1.00 97.31 177 GLY A C 1
ATOM 1317 O O . GLY A 1 177 ? -10.078 -12.563 -11.736 1.00 97.31 177 GLY A O 1
ATOM 1318 N N . PHE A 1 178 ? -10.430 -10.999 -13.309 1.00 97.38 178 PHE A N 1
ATOM 1319 C CA . PHE A 1 178 ? -11.820 -11.384 -13.557 1.00 97.38 178 PHE A CA 1
ATOM 1320 C C . PHE A 1 178 ? -11.938 -12.805 -14.119 1.00 97.38 178 PHE A C 1
ATOM 1322 O O . PHE A 1 178 ? -12.686 -13.629 -13.596 1.00 97.38 178 PHE A O 1
ATOM 1329 N N . TRP A 1 179 ? -11.212 -13.109 -15.196 1.00 97.81 179 TRP A N 1
ATOM 1330 C CA . TRP A 1 179 ? -11.373 -14.374 -15.913 1.00 97.81 179 TRP A CA 1
ATOM 1331 C C . TRP A 1 179 ? -10.781 -15.564 -15.163 1.00 97.81 179 TRP A C 1
ATOM 1333 O O . TRP A 1 179 ? -11.372 -16.640 -15.205 1.00 97.81 179 TRP A O 1
ATOM 1343 N N . LEU A 1 180 ? -9.684 -15.385 -14.421 1.00 97.69 180 LEU A N 1
ATOM 1344 C CA . LEU A 1 180 ? -9.150 -16.438 -13.554 1.00 97.69 180 LEU A CA 1
ATOM 1345 C C . LEU A 1 180 ? -10.096 -16.729 -12.384 1.00 97.69 180 LEU A C 1
ATOM 1347 O O . LEU A 1 180 ? -10.300 -17.894 -12.054 1.00 97.69 180 LEU A O 1
ATOM 1351 N N . ALA A 1 181 ? -10.746 -15.709 -11.813 1.00 96.88 181 ALA A N 1
ATOM 1352 C CA . ALA A 1 181 ? -11.788 -15.911 -10.806 1.00 96.88 181 ALA A CA 1
ATOM 1353 C C . ALA A 1 181 ? -12.989 -16.689 -11.370 1.00 96.88 181 ALA A C 1
ATOM 1355 O O . ALA A 1 181 ? -13.474 -17.633 -10.744 1.00 96.88 181 ALA A O 1
ATOM 1356 N N . ARG A 1 182 ? -13.419 -16.364 -12.597 1.00 95.62 182 ARG A N 1
ATOM 1357 C CA . ARG A 1 182 ? -14.471 -17.116 -13.300 1.00 95.62 182 ARG A CA 1
ATOM 1358 C C . ARG A 1 182 ? -14.055 -18.553 -13.612 1.00 95.62 182 ARG A C 1
ATOM 1360 O O . ARG A 1 182 ? -14.870 -19.455 -13.440 1.00 95.62 182 ARG A O 1
ATOM 1367 N N . ALA A 1 183 ? -12.806 -18.782 -14.019 1.00 97.06 183 ALA A N 1
ATOM 1368 C CA . ALA A 1 183 ? -12.258 -20.121 -14.239 1.00 97.06 183 ALA A CA 1
ATOM 1369 C C . ALA A 1 183 ? -12.190 -20.935 -12.933 1.00 97.06 183 ALA A C 1
ATOM 1371 O O . ALA A 1 183 ? -12.467 -22.132 -12.936 1.00 97.06 183 ALA A O 1
ATOM 1372 N N . ALA A 1 184 ? -11.931 -20.269 -11.805 1.00 96.88 184 ALA A N 1
ATOM 1373 C CA . ALA A 1 184 ? -12.022 -20.834 -10.459 1.00 96.88 184 ALA A CA 1
ATOM 1374 C C . ALA A 1 184 ? -13.472 -20.995 -9.946 1.00 96.88 184 ALA A C 1
ATOM 1376 O O . ALA A 1 184 ? -13.674 -21.335 -8.783 1.00 96.88 184 ALA A O 1
ATOM 1377 N N . LYS A 1 185 ? -14.480 -20.785 -10.808 1.00 95.62 185 LYS A N 1
ATOM 1378 C CA . LYS A 1 185 ? -15.919 -20.924 -10.525 1.00 95.62 185 LYS A CA 1
ATOM 1379 C C . LYS A 1 185 ? -16.472 -19.949 -9.476 1.00 95.62 185 LYS A C 1
ATOM 1381 O O . LYS A 1 185 ? -17.535 -20.204 -8.913 1.00 95.62 185 LYS A O 1
ATOM 1386 N N . LEU A 1 186 ? -15.808 -18.815 -9.251 1.00 94.62 186 LEU A N 1
ATOM 1387 C CA . LEU A 1 186 ? -16.344 -17.749 -8.404 1.00 94.62 186 LEU A CA 1
ATOM 1388 C C . LEU A 1 186 ? -17.539 -17.060 -9.073 1.00 94.62 186 LEU A C 1
ATOM 1390 O O . LEU A 1 186 ? -17.649 -17.003 -10.306 1.00 94.62 186 LEU A O 1
ATOM 1394 N N . ASP A 1 187 ? -18.449 -16.527 -8.261 1.00 93.69 187 ASP A N 1
ATOM 1395 C CA . ASP A 1 187 ? -19.610 -15.784 -8.742 1.00 93.69 187 ASP A CA 1
ATOM 1396 C C . ASP A 1 187 ? -19.188 -14.472 -9.434 1.00 93.69 187 ASP A C 1
ATOM 1398 O O . ASP A 1 187 ? -18.018 -14.072 -9.437 1.00 93.69 187 ASP A O 1
ATOM 1402 N N . GLU A 1 188 ? -20.125 -13.804 -10.113 1.00 92.88 188 GLU A N 1
ATOM 1403 C CA . GLU A 1 188 ? -19.788 -12.567 -10.828 1.00 92.88 188 GLU A CA 1
ATOM 1404 C C . GLU A 1 188 ? -19.350 -11.459 -9.857 1.00 92.88 188 GLU A C 1
ATOM 1406 O O . GLU A 1 188 ? -18.474 -10.661 -10.191 1.00 92.88 188 GLU A O 1
ATOM 1411 N N . ARG A 1 189 ? -19.919 -11.416 -8.648 1.00 92.69 189 ARG A N 1
ATOM 1412 C CA . ARG A 1 189 ? -19.594 -10.406 -7.638 1.00 92.69 189 ARG A CA 1
ATOM 1413 C C . ARG A 1 189 ? -18.168 -10.571 -7.109 1.00 92.69 189 ARG A C 1
ATOM 1415 O O . ARG A 1 189 ? -17.416 -9.593 -7.077 1.00 92.69 189 ARG A O 1
ATOM 1422 N N . ASP A 1 190 ? -17.779 -11.784 -6.747 1.00 94.69 190 ASP A N 1
ATOM 1423 C CA . ASP A 1 190 ? -16.441 -12.105 -6.267 1.00 94.69 190 ASP A CA 1
ATOM 1424 C C . ASP A 1 190 ? -15.433 -11.960 -7.402 1.00 94.69 190 ASP A C 1
ATOM 1426 O O . ASP A 1 190 ? -14.375 -11.373 -7.201 1.00 94.69 190 ASP A O 1
ATOM 1430 N N . SER A 1 191 ? -15.786 -12.349 -8.631 1.00 96.19 191 SER A N 1
ATOM 1431 C CA . SER A 1 191 ? -14.914 -12.149 -9.798 1.00 96.19 191 SER A CA 1
ATOM 1432 C C . SER A 1 191 ? -14.639 -10.671 -10.084 1.00 96.19 191 SER A C 1
ATOM 1434 O O . SER A 1 191 ? -13.502 -10.302 -10.378 1.00 96.19 191 SER A O 1
ATOM 1436 N N . ARG A 1 192 ? -15.648 -9.794 -9.956 1.00 95.50 192 ARG A N 1
ATOM 1437 C CA . ARG A 1 192 ? -15.451 -8.333 -10.034 1.00 95.50 192 ARG A CA 1
ATOM 1438 C C . ARG A 1 192 ? -14.548 -7.835 -8.902 1.00 95.50 192 ARG A C 1
ATOM 1440 O O . ARG A 1 192 ? -13.697 -6.985 -9.139 1.00 95.50 192 ARG A O 1
ATOM 1447 N N . THR A 1 193 ? -14.696 -8.383 -7.698 1.00 95.19 193 THR A N 1
ATOM 1448 C CA . THR A 1 193 ? -13.851 -8.031 -6.545 1.00 95.19 193 THR A CA 1
ATOM 1449 C C . THR A 1 193 ? -12.393 -8.440 -6.777 1.00 95.19 193 THR A C 1
ATOM 1451 O O . THR A 1 193 ? -11.497 -7.620 -6.594 1.00 95.19 193 THR A O 1
ATOM 1454 N N . VAL A 1 194 ? -12.146 -9.663 -7.260 1.00 96.81 194 VAL A N 1
ATOM 1455 C CA . VAL A 1 194 ? -10.802 -10.150 -7.616 1.00 96.81 194 VAL A CA 1
ATOM 1456 C C . VAL A 1 194 ? -10.191 -9.307 -8.730 1.00 96.81 194 VAL A C 1
ATOM 1458 O O . VAL A 1 194 ? -9.031 -8.926 -8.628 1.00 96.81 194 VAL A O 1
ATOM 1461 N N . ALA A 1 195 ? -10.962 -8.952 -9.760 1.00 97.31 195 ALA A N 1
ATOM 1462 C CA . ALA A 1 195 ? -10.488 -8.074 -10.825 1.00 97.31 195 ALA A CA 1
ATOM 1463 C C . ALA A 1 195 ? -9.958 -6.742 -10.275 1.00 97.31 195 ALA A C 1
ATOM 1465 O O . ALA A 1 195 ? -8.842 -6.346 -10.604 1.00 97.31 195 ALA A O 1
ATOM 1466 N N . ILE A 1 196 ? -10.728 -6.080 -9.404 1.00 95.94 196 ILE A N 1
ATOM 1467 C CA . ILE A 1 196 ? -10.323 -4.815 -8.777 1.00 95.94 196 ILE A CA 1
ATOM 1468 C C . ILE A 1 196 ? -9.080 -5.005 -7.907 1.00 95.94 196 ILE A C 1
ATOM 1470 O O . ILE A 1 196 ? -8.156 -4.211 -8.009 1.00 95.94 196 ILE A O 1
ATOM 1474 N N . GLU A 1 197 ? -9.020 -6.060 -7.100 1.00 95.44 197 GLU A N 1
ATOM 1475 C CA . GLU A 1 197 ? -7.895 -6.315 -6.186 1.00 95.44 197 GLU A CA 1
ATOM 1476 C C . GLU A 1 197 ? -6.599 -6.711 -6.909 1.00 95.44 197 GLU A C 1
ATOM 1478 O O . GLU A 1 197 ? -5.512 -6.459 -6.399 1.00 95.44 197 GLU A O 1
ATOM 1483 N N . VAL A 1 198 ? -6.687 -7.301 -8.106 1.00 96.06 198 VAL A N 1
ATOM 1484 C CA . VAL A 1 198 ? -5.517 -7.602 -8.949 1.00 96.06 198 VAL A CA 1
ATOM 1485 C C . VAL A 1 198 ? -5.080 -6.376 -9.757 1.00 96.06 198 VAL A C 1
ATOM 1487 O O . VAL A 1 198 ? -3.884 -6.116 -9.899 1.00 96.06 198 VAL A O 1
ATOM 1490 N N . GLY A 1 199 ? -6.032 -5.619 -10.309 1.00 95.31 199 GLY A N 1
ATOM 1491 C CA . GLY A 1 199 ? -5.733 -4.451 -11.136 1.00 95.31 199 GLY A CA 1
ATOM 1492 C C . GLY A 1 199 ? -5.296 -3.222 -10.335 1.00 95.31 199 GLY A C 1
ATOM 1493 O O . GLY A 1 199 ? -4.447 -2.463 -10.806 1.00 95.31 199 GLY A O 1
ATOM 1494 N N . LEU A 1 200 ? -5.826 -3.027 -9.124 1.00 94.94 200 LEU A N 1
ATOM 1495 C CA . LEU A 1 200 ? -5.433 -1.940 -8.228 1.00 94.94 200 LEU A CA 1
ATOM 1496 C C . LEU A 1 200 ? -4.239 -2.362 -7.367 1.00 94.94 200 LEU A C 1
ATOM 1498 O O . LEU A 1 200 ? -4.342 -3.232 -6.511 1.00 94.94 200 LEU A O 1
ATOM 1502 N N . GLN A 1 201 ? -3.102 -1.701 -7.573 1.00 93.75 201 GLN A N 1
ATOM 1503 C CA . GLN A 1 201 ? -1.841 -2.015 -6.899 1.00 93.75 201 GLN A CA 1
ATOM 1504 C C . GLN A 1 201 ? -1.491 -0.982 -5.824 1.00 93.75 201 GLN A C 1
ATOM 1506 O O . GLN A 1 201 ? -1.987 0.142 -5.813 1.00 93.75 201 GLN A O 1
ATOM 1511 N N . ASN A 1 202 ? -0.561 -1.314 -4.928 1.00 90.94 202 ASN A N 1
ATOM 1512 C CA . ASN A 1 202 ? -0.033 -0.334 -3.978 1.00 90.94 202 ASN A CA 1
ATOM 1513 C C . ASN A 1 202 ? 1.099 0.498 -4.616 1.00 90.94 202 ASN A C 1
ATOM 1515 O O . ASN A 1 202 ? 2.288 0.225 -4.425 1.00 90.94 202 ASN A O 1
ATOM 1519 N N . GLY A 1 203 ? 0.725 1.529 -5.382 1.00 86.25 203 GLY A N 1
ATOM 1520 C CA . GLY A 1 203 ? 1.677 2.413 -6.071 1.00 86.25 203 GLY A CA 1
ATOM 1521 C C . GLY A 1 203 ? 2.611 3.188 -5.129 1.00 86.25 203 GLY A C 1
ATOM 1522 O O . GLY A 1 203 ? 3.764 3.454 -5.481 1.00 86.25 203 GLY A O 1
ATOM 1523 N N . GLY A 1 204 ? 2.158 3.495 -3.908 1.00 83.75 204 GLY A N 1
ATOM 1524 C CA . GLY A 1 204 ? 2.977 4.149 -2.883 1.00 83.75 204 GLY A CA 1
ATOM 1525 C C . GLY A 1 204 ? 4.133 3.262 -2.418 1.00 83.75 204 GLY A C 1
ATOM 1526 O O . GLY A 1 204 ? 5.283 3.698 -2.420 1.00 83.75 204 GLY A O 1
ATOM 1527 N N . MET A 1 205 ? 3.844 1.991 -2.117 1.00 88.69 205 MET A N 1
ATOM 1528 C CA . MET A 1 205 ? 4.861 0.991 -1.781 1.00 88.69 205 MET A CA 1
ATOM 1529 C C . MET A 1 205 ? 5.861 0.811 -2.929 1.00 88.69 205 MET A C 1
ATOM 1531 O O . MET A 1 205 ? 7.069 0.860 -2.714 1.00 88.69 205 MET A O 1
ATOM 1535 N N . ALA A 1 206 ? 5.376 0.643 -4.160 1.00 90.75 206 ALA A N 1
ATOM 1536 C CA . ALA A 1 206 ? 6.247 0.443 -5.316 1.00 90.75 206 ALA A CA 1
ATOM 1537 C C . ALA A 1 206 ? 7.190 1.640 -5.548 1.00 90.75 206 ALA A C 1
ATOM 1539 O O . ALA A 1 206 ? 8.388 1.451 -5.763 1.00 90.75 206 ALA A O 1
ATOM 1540 N N . SER A 1 207 ? 6.681 2.869 -5.419 1.00 88.19 207 SER A N 1
ATOM 1541 C CA . SER A 1 207 ? 7.491 4.093 -5.514 1.00 88.19 207 SER A CA 1
ATOM 1542 C C . SER A 1 207 ? 8.528 4.182 -4.387 1.00 88.19 207 SER A C 1
ATOM 1544 O O . SER A 1 207 ? 9.688 4.517 -4.632 1.00 88.19 207 SER A O 1
ATOM 1546 N N . GLY A 1 208 ? 8.137 3.832 -3.157 1.00 85.31 208 GLY A N 1
ATOM 1547 C CA . GLY A 1 208 ? 9.032 3.792 -2.000 1.00 85.31 208 GLY A CA 1
ATOM 1548 C C . GLY A 1 208 ? 10.160 2.770 -2.156 1.00 85.31 208 GLY A C 1
ATOM 1549 O O . GLY A 1 208 ? 11.319 3.095 -1.895 1.00 85.31 208 GLY A O 1
ATOM 1550 N N . LEU A 1 209 ? 9.864 1.562 -2.645 1.00 88.75 209 LEU A N 1
ATOM 1551 C CA . LEU A 1 209 ? 10.874 0.527 -2.904 1.00 88.75 209 LEU A CA 1
ATOM 1552 C C . LEU A 1 209 ? 11.826 0.913 -4.037 1.00 88.75 209 LEU A C 1
ATOM 1554 O O . LEU A 1 209 ? 13.030 0.689 -3.925 1.00 88.75 209 LEU A O 1
ATOM 1558 N N . ALA A 1 210 ? 11.320 1.537 -5.101 1.00 88.94 210 ALA A N 1
ATOM 1559 C CA . ALA A 1 210 ? 12.165 2.025 -6.186 1.00 88.94 210 ALA A CA 1
ATOM 1560 C C . ALA A 1 210 ? 13.199 3.056 -5.696 1.00 88.94 210 ALA A C 1
ATOM 1562 O O . ALA A 1 210 ? 14.361 3.014 -6.099 1.00 88.94 210 ALA A O 1
ATOM 1563 N N . MET A 1 211 ? 12.801 3.936 -4.774 1.00 83.44 211 MET A N 1
ATOM 1564 C CA . MET A 1 211 ? 13.696 4.939 -4.194 1.00 83.44 211 MET A CA 1
ATOM 1565 C C . MET A 1 211 ? 14.647 4.367 -3.139 1.00 83.44 211 MET A C 1
ATOM 1567 O O . MET A 1 211 ? 15.815 4.730 -3.123 1.00 83.44 211 MET A O 1
ATOM 1571 N N . THR A 1 212 ? 14.165 3.487 -2.260 1.00 80.31 212 THR A N 1
ATOM 1572 C CA . THR A 1 212 ? 14.931 3.029 -1.083 1.00 80.31 212 THR A CA 1
ATOM 1573 C C . THR A 1 212 ? 15.754 1.769 -1.322 1.00 80.31 212 THR A C 1
ATOM 1575 O O . THR A 1 212 ? 16.765 1.569 -0.658 1.00 80.31 212 THR A O 1
ATOM 1578 N N . VAL A 1 213 ? 15.329 0.905 -2.247 1.00 83.38 213 VAL A N 1
ATOM 1579 C CA . VAL A 1 213 ? 15.985 -0.381 -2.519 1.00 83.38 213 VAL A CA 1
ATOM 1580 C C . VAL A 1 213 ? 16.685 -0.358 -3.869 1.00 83.38 213 VAL A C 1
ATOM 1582 O O . VAL A 1 213 ? 17.847 -0.741 -3.957 1.00 83.38 213 VAL A O 1
ATOM 1585 N N . LEU A 1 214 ? 16.006 0.121 -4.916 1.00 84.69 214 LEU A N 1
ATOM 1586 C CA . LEU A 1 214 ? 16.600 0.204 -6.257 1.00 84.69 214 LEU A CA 1
ATOM 1587 C C . LEU A 1 214 ? 17.430 1.480 -6.462 1.00 84.69 214 LEU A C 1
ATOM 1589 O O . LEU A 1 214 ? 18.097 1.597 -7.486 1.00 84.69 214 LEU A O 1
ATOM 1593 N N . ASN A 1 215 ? 17.377 2.430 -5.517 1.00 85.44 215 ASN A N 1
ATOM 1594 C CA . ASN A 1 215 ? 18.058 3.728 -5.578 1.00 85.44 215 ASN A CA 1
ATOM 1595 C C . ASN A 1 215 ? 17.854 4.450 -6.924 1.00 85.44 215 ASN A C 1
ATOM 1597 O O . ASN A 1 215 ? 18.762 5.086 -7.456 1.00 85.44 215 ASN A O 1
ATOM 1601 N N . SER A 1 216 ? 16.654 4.324 -7.505 1.00 84.88 216 SER A N 1
ATOM 1602 C CA . SER A 1 216 ? 16.371 4.778 -8.865 1.00 84.88 216 SER A CA 1
ATOM 1603 C C . SER A 1 216 ? 15.071 5.565 -8.933 1.00 84.88 216 SER A C 1
ATOM 1605 O O . SER A 1 216 ? 13.970 5.011 -8.912 1.00 84.88 216 SER A O 1
ATOM 1607 N N . ALA A 1 217 ? 15.207 6.881 -9.113 1.00 79.81 217 ALA A N 1
ATOM 1608 C CA . ALA A 1 217 ? 14.071 7.755 -9.393 1.00 79.81 217 ALA A CA 1
ATOM 1609 C C . ALA A 1 217 ? 13.361 7.378 -10.700 1.00 79.81 217 ALA A C 1
ATOM 1611 O O . ALA A 1 217 ? 12.138 7.458 -10.787 1.00 79.81 217 ALA A O 1
ATOM 1612 N N . LYS A 1 218 ? 14.120 6.871 -11.680 1.00 83.19 218 LYS A N 1
ATOM 1613 C CA . LYS A 1 218 ? 13.588 6.397 -12.962 1.00 83.19 218 LYS A CA 1
ATOM 1614 C C . LYS A 1 218 ? 12.624 5.228 -12.765 1.00 83.19 218 LYS A C 1
ATOM 1616 O O . LYS A 1 218 ? 11.542 5.209 -13.341 1.00 83.19 218 LYS A O 1
ATOM 1621 N N . ALA A 1 219 ? 12.991 4.274 -11.905 1.00 87.06 219 ALA A N 1
ATOM 1622 C CA . ALA A 1 219 ? 12.149 3.121 -11.592 1.00 87.06 219 ALA A CA 1
ATOM 1623 C C . ALA A 1 219 ? 10.877 3.512 -10.819 1.00 87.06 219 ALA A C 1
ATOM 1625 O O . ALA A 1 219 ? 9.856 2.842 -10.944 1.00 87.06 219 ALA A O 1
ATOM 1626 N N . ALA A 1 220 ? 10.910 4.611 -10.059 1.00 87.12 220 ALA A N 1
ATOM 1627 C CA . ALA A 1 220 ? 9.746 5.118 -9.333 1.00 87.12 220 ALA A CA 1
ATOM 1628 C C . ALA A 1 220 ? 8.731 5.843 -10.233 1.00 87.12 220 ALA A C 1
ATOM 1630 O O . ALA A 1 220 ? 7.590 6.051 -9.822 1.00 87.12 220 ALA A O 1
ATOM 1631 N N . LEU A 1 221 ? 9.116 6.217 -11.458 1.00 86.19 221 LEU A N 1
ATOM 1632 C CA . LEU A 1 221 ? 8.234 6.922 -12.387 1.00 86.19 221 LEU A CA 1
ATOM 1633 C C . LEU A 1 221 ? 7.040 6.057 -12.813 1.00 86.19 221 LEU A C 1
ATOM 1635 O O . LEU A 1 221 ? 5.909 6.536 -12.842 1.00 86.19 221 LEU A O 1
ATOM 1639 N N . ALA A 1 222 ? 7.278 4.772 -13.093 1.00 89.88 222 ALA A N 1
ATOM 1640 C CA . ALA A 1 222 ? 6.230 3.835 -13.491 1.00 89.88 222 ALA A CA 1
ATOM 1641 C C . ALA A 1 222 ? 5.107 3.704 -12.438 1.00 89.88 222 ALA A C 1
ATOM 1643 O O . ALA A 1 222 ? 3.955 3.966 -12.786 1.00 89.88 222 ALA A O 1
ATOM 1644 N N . PRO A 1 223 ? 5.379 3.379 -11.154 1.00 90.81 223 PRO A N 1
ATOM 1645 C CA . PRO A 1 223 ? 4.329 3.318 -10.138 1.00 90.81 223 PRO A CA 1
ATOM 1646 C C . PRO A 1 223 ? 3.704 4.685 -9.817 1.00 90.81 223 PRO A C 1
ATOM 1648 O O . PRO A 1 223 ? 2.520 4.738 -9.478 1.00 90.81 223 PRO A O 1
ATOM 1651 N N . ALA A 1 224 ? 4.444 5.789 -9.967 1.00 86.62 224 ALA A N 1
ATOM 1652 C CA . ALA A 1 224 ? 3.902 7.133 -9.776 1.00 86.62 224 ALA A CA 1
ATOM 1653 C C . ALA A 1 224 ? 2.877 7.524 -10.852 1.00 86.62 224 ALA A C 1
ATOM 1655 O O . ALA A 1 224 ? 1.884 8.165 -10.526 1.00 86.62 224 ALA A O 1
ATOM 1656 N N . ILE A 1 225 ? 3.082 7.110 -12.107 1.00 87.94 225 ILE A N 1
ATOM 1657 C CA . ILE A 1 225 ? 2.110 7.285 -13.203 1.00 87.94 225 ILE A CA 1
ATOM 1658 C C . ILE A 1 225 ? 0.963 6.277 -13.081 1.00 87.94 225 ILE A C 1
ATOM 1660 O O . ILE A 1 225 ? -0.196 6.612 -13.337 1.00 87.94 225 ILE A O 1
ATOM 1664 N N . PHE A 1 226 ? 1.268 5.051 -12.649 1.00 91.69 226 PHE A N 1
ATOM 1665 C CA . PHE A 1 226 ? 0.264 4.016 -12.429 1.00 91.69 226 PHE A CA 1
ATOM 1666 C C . PHE A 1 226 ? -0.771 4.446 -11.382 1.00 91.69 226 PHE A C 1
ATOM 1668 O O . PHE A 1 226 ? -1.953 4.203 -11.590 1.00 91.69 226 PHE A O 1
ATOM 1675 N N . GLY A 1 227 ? -0.360 5.129 -10.305 1.00 88.31 227 GLY A N 1
ATOM 1676 C CA . GLY A 1 227 ? -1.234 5.582 -9.210 1.00 88.31 227 GLY A CA 1
ATOM 1677 C C . GLY A 1 227 ? -2.465 6.403 -9.646 1.00 88.31 227 GLY A C 1
ATOM 1678 O O . GLY A 1 227 ? -3.594 6.000 -9.358 1.00 88.31 227 GLY A O 1
ATOM 1679 N N . PRO A 1 228 ? -2.307 7.536 -10.356 1.00 86.50 228 PRO A N 1
ATOM 1680 C CA . PRO A 1 228 ? -3.427 8.258 -10.961 1.00 86.50 228 PRO A CA 1
ATOM 1681 C C . PRO A 1 228 ? -4.269 7.384 -11.888 1.00 86.50 228 PRO A C 1
ATOM 1683 O O . PRO A 1 228 ? -5.496 7.386 -11.796 1.00 86.50 228 PRO A O 1
ATOM 1686 N N . TRP A 1 229 ? -3.614 6.617 -12.765 1.00 92.12 229 TRP A N 1
ATOM 1687 C CA . TRP A 1 229 ? -4.301 5.814 -13.769 1.00 92.12 229 TRP A CA 1
ATOM 1688 C C . TRP A 1 229 ? -5.193 4.732 -13.148 1.00 92.12 229 TRP A C 1
ATOM 1690 O O . TRP A 1 229 ? -6.350 4.588 -13.544 1.00 92.12 229 TRP A O 1
ATOM 1700 N N . MET A 1 230 ? -4.700 3.991 -12.153 1.00 93.19 230 MET A N 1
ATOM 1701 C CA . MET A 1 230 ? -5.472 2.944 -11.474 1.00 93.19 230 MET A CA 1
ATOM 1702 C C . MET A 1 230 ? -6.695 3.523 -10.744 1.00 93.19 230 MET A C 1
ATOM 1704 O O . MET A 1 230 ? -7.757 2.911 -10.755 1.00 93.19 230 MET A O 1
ATOM 1708 N N . ASN A 1 231 ? -6.596 4.738 -10.191 1.00 90.44 231 ASN A N 1
ATOM 1709 C CA . ASN A 1 231 ? -7.732 5.406 -9.550 1.00 90.44 231 ASN A CA 1
ATOM 1710 C C . ASN A 1 231 ? -8.794 5.840 -10.572 1.00 90.44 231 ASN A C 1
ATOM 1712 O O . ASN A 1 231 ? -9.989 5.644 -10.341 1.00 90.44 231 ASN A O 1
ATOM 1716 N N . ILE A 1 232 ? -8.371 6.397 -11.713 1.00 91.81 232 ILE A N 1
ATOM 1717 C CA . ILE A 1 232 ? -9.273 6.805 -12.801 1.00 91.81 232 ILE A CA 1
ATOM 1718 C C . ILE A 1 232 ? -9.961 5.575 -13.404 1.00 91.81 232 ILE A C 1
ATOM 1720 O O . ILE A 1 232 ? -11.189 5.492 -13.425 1.00 91.81 232 ILE A O 1
ATOM 1724 N N . SER A 1 233 ? -9.179 4.596 -13.857 1.00 96.06 233 SER A N 1
ATOM 1725 C CA . SER A 1 233 ? -9.685 3.370 -14.484 1.00 96.06 233 SER A CA 1
ATOM 1726 C C . SER A 1 233 ? -10.550 2.540 -13.533 1.00 96.06 233 SER A C 1
ATOM 1728 O O . SER A 1 233 ? -11.615 2.075 -13.936 1.00 96.06 233 SER A O 1
ATOM 1730 N N . GLY A 1 234 ? -10.152 2.413 -12.263 1.00 95.12 234 GLY A N 1
ATOM 1731 C CA . GLY A 1 234 ? -10.923 1.728 -11.231 1.00 95.12 234 GLY A CA 1
ATOM 1732 C C . GLY A 1 234 ? -12.270 2.403 -10.981 1.00 95.12 234 GLY A C 1
ATOM 1733 O O . GLY A 1 234 ? -13.289 1.721 -10.906 1.00 95.12 234 GLY A O 1
ATOM 1734 N N . SER A 1 235 ? -12.306 3.740 -10.946 1.00 93.56 235 SER A N 1
ATOM 1735 C CA . SER A 1 235 ? -13.554 4.506 -10.802 1.00 93.56 235 SER A CA 1
ATOM 1736 C C . SER A 1 235 ? -14.480 4.341 -12.010 1.00 93.56 235 SER A C 1
ATOM 1738 O O . SER A 1 235 ? -15.686 4.149 -11.844 1.00 93.56 235 SER A O 1
ATOM 1740 N N . ILE A 1 236 ? -13.930 4.366 -13.230 1.00 95.69 236 ILE A N 1
ATOM 1741 C CA . ILE A 1 236 ? -14.688 4.126 -14.469 1.00 95.69 236 ILE A CA 1
ATOM 1742 C C . ILE A 1 236 ? -15.289 2.715 -14.4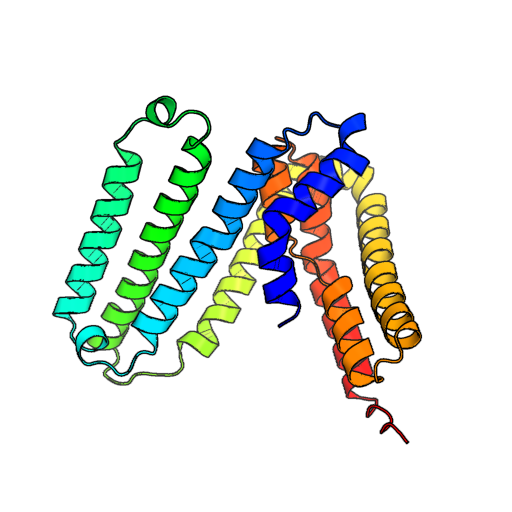57 1.00 95.69 236 ILE A C 1
ATOM 1744 O O . ILE A 1 236 ? -16.485 2.549 -14.709 1.00 95.69 236 ILE A O 1
ATOM 1748 N N . LEU A 1 237 ? -14.481 1.706 -14.125 1.00 95.44 237 LEU A N 1
ATOM 1749 C CA . LEU A 1 237 ? -14.904 0.308 -14.090 1.00 95.44 237 LEU A CA 1
ATOM 1750 C C . LEU A 1 237 ? -15.957 0.056 -13.001 1.00 95.44 237 LEU A C 1
ATOM 1752 O O . LEU A 1 237 ? -16.971 -0.594 -13.263 1.00 95.44 237 LEU A O 1
ATOM 1756 N N . ALA A 1 238 ? -15.767 0.625 -11.808 1.00 93.38 238 ALA A N 1
ATOM 1757 C CA . ALA A 1 238 ? -16.728 0.545 -10.713 1.00 93.38 238 ALA A CA 1
ATOM 1758 C C . ALA A 1 238 ? -18.075 1.182 -11.090 1.00 93.38 238 ALA A C 1
ATOM 1760 O O . ALA A 1 238 ? -19.119 0.558 -10.898 1.00 93.38 238 ALA A O 1
ATOM 1761 N N . ASN A 1 239 ? -18.065 2.375 -11.696 1.00 94.38 239 ASN A N 1
ATOM 1762 C CA . ASN A 1 239 ? -19.279 3.050 -12.167 1.00 94.38 239 ASN A CA 1
ATOM 1763 C C . ASN A 1 239 ? -19.992 2.243 -13.269 1.00 94.38 239 ASN A C 1
ATOM 1765 O O . ASN A 1 239 ? -21.215 2.094 -13.255 1.00 94.38 239 ASN A O 1
ATOM 1769 N N . TYR A 1 240 ? -19.239 1.655 -14.203 1.00 93.88 240 TYR A N 1
ATOM 1770 C CA . TYR A 1 240 ? -19.797 0.771 -15.227 1.00 93.88 240 TYR A CA 1
ATOM 1771 C C . TYR A 1 240 ? -20.486 -0.461 -14.616 1.00 93.88 240 TYR A C 1
ATOM 1773 O O . TYR A 1 240 ? -21.610 -0.801 -14.992 1.00 93.88 240 TYR A O 1
ATOM 1781 N N . TRP A 1 241 ? -19.851 -1.114 -13.640 1.00 93.62 241 TRP A N 1
ATOM 1782 C CA . TRP A 1 241 ? -20.412 -2.289 -12.972 1.00 93.62 241 TRP A CA 1
ATOM 1783 C C . TRP A 1 241 ? -21.548 -1.975 -12.005 1.00 93.62 241 TRP A C 1
ATOM 1785 O O . TRP A 1 241 ? -22.445 -2.805 -11.859 1.00 93.62 241 TRP A O 1
ATOM 1795 N N . GLN A 1 242 ? -21.575 -0.788 -11.403 1.00 90.19 242 GLN A N 1
ATOM 1796 C CA . GLN A 1 242 ? -22.693 -0.338 -10.572 1.00 90.19 242 GLN A CA 1
ATOM 1797 C C . GLN A 1 242 ? -24.002 -0.277 -11.372 1.00 90.19 242 GLN A C 1
ATOM 1799 O O . GLN A 1 242 ? -25.067 -0.605 -10.852 1.00 90.19 242 GLN A O 1
ATOM 1804 N N . ARG A 1 243 ? -23.926 0.078 -12.661 1.00 88.06 243 ARG A N 1
ATOM 1805 C CA . ARG A 1 243 ? -25.085 0.132 -13.568 1.00 88.06 243 ARG A CA 1
ATOM 1806 C C . ARG A 1 243 ? -25.590 -1.249 -14.005 1.00 88.06 243 ARG A C 1
ATOM 1808 O O . ARG A 1 243 ? -26.678 -1.343 -14.564 1.00 88.06 243 ARG A O 1
ATOM 1815 N N . LYS A 1 244 ? -24.831 -2.325 -13.758 1.00 84.56 244 LYS A N 1
ATOM 1816 C CA . LYS A 1 244 ? -25.170 -3.703 -14.149 1.00 84.56 244 LYS A CA 1
ATOM 1817 C C . LYS A 1 244 ? -25.280 -4.594 -12.915 1.00 84.56 244 LYS A C 1
ATOM 1819 O O . LYS A 1 244 ? -24.257 -5.076 -12.416 1.00 84.56 244 LYS A O 1
ATOM 1824 N N . LYS A 1 245 ? -26.514 -4.846 -12.449 1.00 76.19 245 LYS A N 1
ATOM 1825 C CA . LYS A 1 245 ? -26.774 -5.785 -11.342 1.00 76.19 245 LYS A CA 1
ATOM 1826 C C . LYS A 1 245 ? -26.083 -7.130 -11.641 1.00 76.19 245 LYS A C 1
ATOM 1828 O O . LYS A 1 245 ? -26.254 -7.635 -12.752 1.00 76.19 245 LYS A O 1
ATOM 1833 N N . PRO A 1 246 ? -25.276 -7.681 -10.714 1.00 73.38 246 PRO A N 1
ATOM 1834 C CA . PRO A 1 246 ? -24.658 -8.990 -10.905 1.00 73.38 246 PRO A CA 1
ATOM 1835 C C . PRO A 1 246 ? -25.745 -10.042 -11.113 1.00 73.38 246 PRO A C 1
ATOM 1837 O O . PRO A 1 246 ? -26.785 -9.980 -10.451 1.00 73.38 246 PRO A O 1
ATOM 1840 N N . ARG A 1 247 ? -25.528 -10.994 -12.024 1.00 70.50 247 ARG A N 1
ATOM 1841 C CA . ARG A 1 247 ? -26.464 -12.114 -12.168 1.00 70.50 247 ARG A CA 1
ATOM 1842 C C . ARG A 1 247 ? -26.451 -12.945 -10.876 1.00 70.50 247 ARG A C 1
ATOM 1844 O O . ARG A 1 247 ? -25.359 -13.304 -10.433 1.00 70.50 247 ARG A O 1
ATOM 1851 N N . PRO A 1 248 ? -27.615 -13.250 -10.272 1.00 58.78 248 PRO A N 1
ATOM 1852 C CA . PRO A 1 248 ? -27.686 -14.247 -9.210 1.00 58.78 248 PRO A CA 1
ATOM 1853 C C . PRO A 1 248 ? -27.134 -15.572 -9.743 1.00 58.78 248 PRO A C 1
ATOM 1855 O O . PRO A 1 248 ? -27.422 -15.930 -10.889 1.00 58.78 248 PRO A O 1
ATOM 1858 N N . GLN A 1 249 ? -26.329 -16.281 -8.951 1.00 58.50 249 GLN A N 1
ATOM 1859 C CA . GLN A 1 249 ? -26.009 -17.670 -9.273 1.00 58.50 249 GLN A CA 1
ATOM 1860 C C . GLN A 1 249 ? -27.310 -18.482 -9.229 1.00 58.50 249 GLN A C 1
ATOM 1862 O O . GLN A 1 249 ? -28.050 -18.388 -8.249 1.00 58.50 249 GLN A O 1
ATOM 1867 N N . GLN A 1 250 ? -27.599 -19.188 -10.325 1.00 50.84 250 GLN A N 1
ATOM 1868 C CA . GLN A 1 250 ? -28.599 -20.255 -10.374 1.00 50.84 250 GLN A CA 1
ATOM 1869 C C . GLN A 1 250 ? -28.008 -21.529 -9.782 1.00 50.84 250 GLN A C 1
ATOM 1871 O O . GLN A 1 250 ? -26.801 -21.765 -10.031 1.00 50.84 250 GLN A O 1
#

Foldseek 3Di:
DVVVVCLVCCLQVVLVCCCVPVVVPFPGDSLLSSLLSCLVRVLQVVLVVVLCCLLPPPDPLSLDLVSLVVLLVVLVVQLVVLVPDDLVVQVSCSSNSVSSNVSSVVSNVSSVVSSCCVVPPVDSDPVCVVVVVVVVVVVLVVVLVVLCVVCVVVCVPCVVVLLVVLLVQLVCQLVCQLVVCVVVVHFNVVSNVSSLVRSDDDLVSQLSCCCPRRVDSPSNNNSSSSNVVSVVVSVVSVVVVVVPDGDPDD

Sequence (250 aa):
TMTACSTLASPVVTPFYMKVLAGKLVPIHFLSMMLSILNMIVVPIVVGLIANRVLYGHKKVYQNPAALIAVMLISLAGAAITLLIPLSAFGVWGTLRSGLTVGLVLLCATVLAKLIINIRLKKVSNWMDRVLPLVSMAGICLIIAIITARSADQLKTIGFAIILAAMLHNLTGYLLGFWLARAAKLDERDSRTVAIEVGLQNGGMASGLAMTVLNSAKAALAPAIFGPWMNISGSILANYWQRKKPRPQQ

pLDDT: mean 86.56, std 8.21, range [50.84, 98.0]